Protein AF-A0AAP0D268-F1 (afdb_monomer_lite)

Radius of gyration: 62.93 Å; chains: 1; bounding box: 142×41×172 Å

Secondary structure (DSSP, 8-state):
-THHHHHHHHHHHHHHHHHHHHHHHHHHHHHHHHHHHHHHHHHHHHHHHHHHHHHHHHHHHHHHHHHHHHHHHHHHHHHHHHHHHHHHHHHHHHHHHHHHHHHHHHHHHHHHHHHHHHHHHHHHHHHHHHHHHHHHHHTT--------SHHHHHHHHHHHHHHHHHHHHHHHHHHHHHHHHHHHHHHHHHHHHHHHHHHHHHHHHHHHHHHHHHHHHHHHHHHHHHHHHHHHHHHHHHHHHHHHHHHHHHHHHHHHHHHHHHHHHHHHHHHHHHB-TTT--BTHHHHHHHHTT--

Sequence (295 aa):
MASSNSQKELLTLIRDVSTEKSQGERRVVNLKRQIEELQSELDSMNVELEDAKRLKECTEQDLKGFEVELAMNESSIQTLEGRISLLQGEVSTIGSELEALKNEEAALRDEFIGKMFDLNATIRKFQQSVASASYETCSSKAGSQNELSENTAILCIMPFISLICSIFILIKVHAENAKTREVEEQKKHLEDELAQIISDTKKMEHEFLLEQNFHNQEQKEVDDLKHRISLMEAVMEGSKELQELAIYPHSISTQTTRVEDTYTSLCDKLQKKCICPSCDCDNMEMLGGVLQKSS

pLDDT: mean 85.19, std 14.88, range [38.28, 98.75]

InterPro domains:
  IPR053327 Kinase-Interacting Protein [PTHR36001] (1-250)

Structure (mmCIF, N/CA/C/O backbone):
data_AF-A0AAP0D268-F1
#
_entry.id   AF-A0AAP0D268-F1
#
loop_
_atom_site.group_PDB
_atom_site.id
_atom_site.type_symbol
_atom_site.label_atom_id
_atom_site.label_alt_id
_atom_site.label_comp_id
_atom_site.label_asym_id
_atom_site.label_entity_id
_atom_site.label_seq_id
_atom_site.pdbx_PDB_ins_code
_atom_site.Cartn_x
_atom_site.Cartn_y
_atom_site.Cartn_z
_atom_site.occupancy
_atom_site.B_iso_or_equiv
_atom_site.auth_seq_id
_atom_site.auth_comp_id
_atom_site.auth_asym_id
_atom_site.auth_atom_id
_atom_site.pdbx_PDB_model_num
ATOM 1 N N . MET A 1 1 ? -58.455 -16.241 86.124 1.00 51.06 1 MET A N 1
ATOM 2 C CA . MET A 1 1 ? -58.114 -16.955 84.872 1.00 51.06 1 MET A CA 1
ATOM 3 C C . MET A 1 1 ? -57.936 -15.994 83.686 1.00 51.06 1 MET A C 1
ATOM 5 O O . MET A 1 1 ? -56.973 -16.175 82.968 1.00 51.06 1 MET A O 1
ATOM 9 N N . ALA A 1 2 ? -58.751 -14.940 83.509 1.00 55.22 2 ALA A N 1
ATOM 10 C CA . ALA A 1 2 ? -58.609 -13.979 82.392 1.00 55.22 2 ALA A CA 1
ATOM 11 C C . ALA A 1 2 ? -57.336 -13.092 82.428 1.00 55.22 2 ALA A C 1
ATOM 13 O O . ALA A 1 2 ? -56.717 -12.857 81.398 1.00 55.22 2 ALA A O 1
ATOM 14 N N . SER A 1 3 ? -56.882 -12.671 83.617 1.00 57.75 3 SER A N 1
ATOM 15 C CA . SER A 1 3 ? -55.686 -11.817 83.778 1.00 57.75 3 SER A CA 1
ATOM 16 C C . SER A 1 3 ? -54.363 -12.466 83.342 1.00 57.75 3 SER A C 1
ATOM 18 O O . SER A 1 3 ? -53.399 -11.747 83.107 1.00 57.75 3 SER A O 1
ATOM 20 N N . SER A 1 4 ? -54.281 -13.799 83.253 1.00 66.12 4 SER A N 1
ATOM 21 C CA . SER A 1 4 ? -53.059 -14.475 82.793 1.00 66.12 4 SER A CA 1
ATOM 22 C C . SER A 1 4 ? -52.985 -14.607 81.270 1.00 66.12 4 SER A C 1
ATOM 24 O O . SER A 1 4 ? -51.938 -15.003 80.760 1.00 66.12 4 SER A O 1
ATOM 26 N N . ASN A 1 5 ? -54.065 -14.292 80.543 1.00 75.38 5 ASN A N 1
ATOM 27 C CA . ASN A 1 5 ? -54.121 -14.407 79.086 1.00 75.38 5 ASN A CA 1
ATOM 28 C C . ASN A 1 5 ? -53.672 -13.108 78.395 1.00 75.38 5 ASN A C 1
ATOM 30 O O . ASN A 1 5 ? -52.792 -13.153 77.541 1.00 75.38 5 ASN A O 1
ATOM 34 N N . SER A 1 6 ? -54.147 -11.949 78.861 1.00 80.50 6 SER A N 1
ATOM 35 C CA . SER A 1 6 ? -53.721 -10.626 78.364 1.00 80.50 6 SER A CA 1
ATOM 36 C C . SER A 1 6 ? -52.228 -10.355 78.587 1.00 80.50 6 SER A C 1
ATOM 38 O O . SER A 1 6 ? -51.540 -9.775 77.749 1.00 80.50 6 SER A O 1
ATOM 40 N N . GLN A 1 7 ? -51.682 -10.844 79.702 1.00 85.75 7 GLN A N 1
ATOM 41 C CA . GLN A 1 7 ? -50.255 -10.738 80.003 1.00 85.75 7 GLN A CA 1
ATOM 42 C C . GLN A 1 7 ? -49.394 -11.589 79.051 1.00 85.75 7 GLN A C 1
ATOM 44 O O . GLN A 1 7 ? -48.273 -11.203 78.725 1.00 85.75 7 GLN A O 1
ATOM 49 N N . LYS A 1 8 ? -49.913 -12.728 78.568 1.00 88.00 8 LYS A N 1
ATOM 50 C CA . LYS A 1 8 ? -49.245 -13.552 77.549 1.00 88.00 8 LYS A CA 1
ATOM 51 C C . LYS A 1 8 ? -49.296 -12.896 76.171 1.00 88.00 8 LYS A C 1
ATOM 53 O O . LYS A 1 8 ? -48.284 -12.916 75.481 1.00 88.00 8 LYS A O 1
ATOM 58 N N . GLU A 1 9 ? -50.423 -12.294 75.795 1.00 88.94 9 GLU A N 1
ATOM 59 C CA . GLU A 1 9 ? -50.562 -11.563 74.527 1.00 88.94 9 GLU A CA 1
ATOM 60 C C . GLU A 1 9 ? -49.601 -10.377 74.436 1.00 88.94 9 GLU A C 1
ATOM 62 O O . GLU A 1 9 ? -48.890 -10.249 73.441 1.00 88.94 9 GLU A O 1
ATOM 67 N N . LEU A 1 10 ? -49.489 -9.569 75.496 1.00 90.75 10 LEU A N 1
ATOM 68 C CA . LEU A 1 10 ? -48.531 -8.461 75.534 1.00 90.75 10 LEU A CA 1
ATOM 69 C C . LEU A 1 10 ? -47.082 -8.952 75.363 1.00 90.75 10 LEU A C 1
ATOM 71 O O . LEU A 1 10 ? -46.307 -8.352 74.619 1.00 90.75 10 LEU A O 1
ATOM 75 N N . LEU A 1 11 ? -46.709 -10.054 76.022 1.00 92.94 11 LEU A N 1
ATOM 76 C CA . LEU A 1 11 ? -45.372 -10.643 75.884 1.00 92.94 11 LEU A CA 1
ATOM 77 C C . LEU A 1 11 ? -45.109 -11.184 74.472 1.00 92.94 11 LEU A C 1
ATOM 79 O O . LEU A 1 11 ? -43.975 -11.104 73.999 1.00 92.94 11 LEU A O 1
ATOM 83 N N . THR A 1 12 ? -46.130 -11.717 73.797 1.00 95.06 12 THR A N 1
ATOM 84 C CA . THR A 1 12 ? -46.034 -12.124 72.389 1.00 95.06 12 THR A CA 1
ATOM 85 C C . THR A 1 12 ? -45.826 -10.908 71.491 1.00 95.06 12 THR A C 1
ATOM 87 O O . THR A 1 12 ? -44.867 -10.896 70.730 1.00 95.06 12 THR A O 1
ATOM 90 N N . LEU A 1 13 ? -46.608 -9.837 71.659 1.00 95.38 13 LEU A N 1
ATOM 91 C CA . LEU A 1 13 ? -46.471 -8.622 70.848 1.00 95.38 13 LEU A CA 1
ATOM 92 C C . LEU A 1 13 ? -45.085 -7.972 70.998 1.00 95.38 13 LEU A C 1
ATOM 94 O O . LEU A 1 13 ? -44.471 -7.559 70.019 1.00 95.38 13 LEU A O 1
ATOM 98 N N . ILE A 1 14 ? -44.556 -7.917 72.227 1.00 95.00 14 ILE A N 1
ATOM 99 C CA . ILE A 1 14 ? -43.197 -7.420 72.498 1.00 95.00 14 ILE A CA 1
ATOM 100 C C . ILE A 1 14 ? -42.150 -8.278 71.779 1.00 95.00 14 ILE A C 1
ATOM 102 O O . ILE A 1 14 ? -41.173 -7.741 71.244 1.00 95.00 14 ILE A O 1
ATOM 106 N N . ARG A 1 15 ? -42.336 -9.605 71.768 1.00 95.94 15 ARG A N 1
ATOM 107 C CA . ARG A 1 15 ? -41.454 -10.528 71.047 1.00 95.94 15 ARG A CA 1
ATOM 108 C C . ARG A 1 15 ? -41.511 -10.257 69.549 1.00 95.94 15 ARG A C 1
ATOM 110 O O . ARG A 1 15 ? -40.450 -10.084 68.961 1.00 95.94 15 ARG A O 1
ATOM 117 N N . ASP A 1 16 ? -42.707 -10.152 68.982 1.00 95.88 16 ASP A N 1
ATOM 118 C CA . ASP A 1 16 ? -42.919 -9.955 67.548 1.00 95.88 16 ASP A CA 1
ATOM 119 C C . ASP A 1 16 ? -42.325 -8.618 67.077 1.00 95.88 16 ASP A C 1
ATOM 121 O O . ASP A 1 16 ? -41.567 -8.572 66.106 1.00 95.88 16 ASP A O 1
ATOM 125 N N . VAL A 1 17 ? -42.550 -7.536 67.833 1.00 96.19 17 VAL A N 1
ATOM 126 C CA . VAL A 1 17 ? -41.947 -6.218 67.566 1.00 96.19 17 VAL A CA 1
ATOM 127 C C . VAL A 1 17 ? -40.420 -6.277 67.648 1.00 96.19 17 VAL A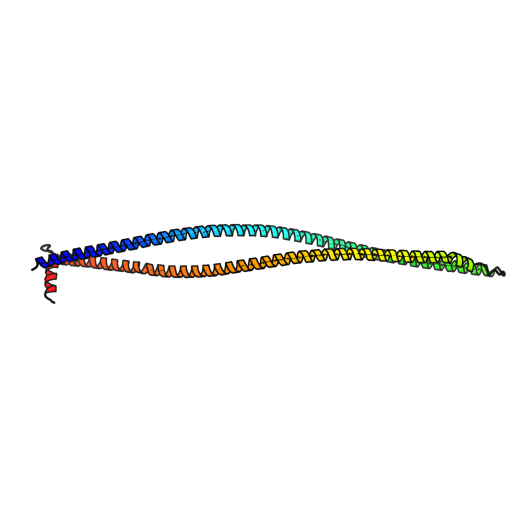 C 1
ATOM 129 O O . VAL A 1 17 ? -39.725 -5.696 66.813 1.00 96.19 17 VAL A O 1
ATOM 132 N N . SER A 1 18 ? -39.872 -6.998 68.629 1.00 95.06 18 SER A N 1
ATOM 133 C CA . SER A 1 18 ? -38.420 -7.173 68.757 1.00 95.06 18 SER A CA 1
ATOM 134 C C . SER A 1 18 ? -37.838 -7.992 67.600 1.00 95.06 18 SER A C 1
ATOM 136 O O . SER A 1 18 ? -36.765 -7.656 67.093 1.00 95.06 18 SER A O 1
ATOM 138 N N . THR A 1 19 ? -38.537 -9.040 67.149 1.00 95.69 19 THR A N 1
ATOM 139 C CA . THR A 1 19 ? -38.111 -9.844 65.997 1.00 95.69 19 THR A CA 1
ATOM 140 C C . THR A 1 19 ? -38.163 -9.044 64.703 1.00 95.69 19 THR A C 1
ATOM 142 O O . THR A 1 19 ? -37.167 -9.042 63.976 1.00 95.69 19 THR A O 1
ATOM 145 N N . GLU A 1 20 ? -39.243 -8.295 64.463 1.00 95.38 20 GLU A N 1
ATOM 146 C CA . GLU A 1 20 ? -39.402 -7.455 63.272 1.00 95.38 20 GLU A CA 1
ATOM 147 C C . GLU A 1 20 ? -38.352 -6.341 63.245 1.00 95.38 20 GLU A C 1
ATOM 149 O O . GLU A 1 20 ? -37.707 -6.121 62.221 1.00 95.38 20 GLU A O 1
ATOM 154 N N . LYS A 1 21 ? -38.069 -5.707 64.393 1.00 96.38 21 LYS A N 1
ATOM 155 C CA . LYS A 1 21 ? -36.970 -4.740 64.518 1.00 96.38 21 LYS A CA 1
ATOM 156 C C . LYS A 1 21 ? -35.629 -5.363 64.120 1.00 96.38 21 LYS A C 1
ATOM 158 O O . LYS A 1 21 ? -34.922 -4.795 63.290 1.00 96.38 21 LYS A O 1
ATOM 163 N N . SER A 1 22 ? -35.304 -6.551 64.641 1.00 95.69 22 SER A N 1
ATOM 164 C CA . SER A 1 22 ? -34.054 -7.250 64.296 1.00 95.69 22 SER A CA 1
ATOM 165 C C . SER A 1 22 ? -33.960 -7.604 62.804 1.00 95.69 22 SER A C 1
ATOM 167 O O . SER A 1 22 ? -32.873 -7.677 62.227 1.00 95.69 22 SER A O 1
ATOM 169 N N . GLN A 1 23 ? -35.102 -7.867 62.166 1.00 97.00 23 GLN A N 1
ATOM 170 C CA . GLN A 1 23 ? -35.186 -8.196 60.748 1.00 97.00 23 GLN A CA 1
ATOM 171 C C . GLN A 1 23 ? -35.069 -6.937 59.883 1.00 97.00 23 GLN A C 1
ATOM 173 O O . GLN A 1 23 ? -34.359 -6.948 58.878 1.00 97.00 23 GLN A O 1
ATOM 178 N N . GLY A 1 24 ? -35.705 -5.836 60.290 1.00 95.88 24 GLY A N 1
ATOM 179 C CA . GLY A 1 24 ? -35.524 -4.507 59.711 1.00 95.88 24 GLY A CA 1
ATOM 180 C C . GLY A 1 24 ? -34.064 -4.058 59.749 1.00 95.88 24 GLY A C 1
ATOM 181 O O . GLY A 1 24 ? -33.514 -3.697 58.713 1.00 95.88 24 GLY A O 1
ATOM 182 N N . GLU A 1 25 ? -33.404 -4.177 60.903 1.00 96.81 25 GLU A N 1
ATOM 183 C CA . GLU A 1 25 ? -31.980 -3.852 61.062 1.00 96.81 25 GLU A CA 1
ATOM 184 C C . GLU A 1 25 ? -31.101 -4.680 60.113 1.00 96.81 25 GLU A C 1
ATOM 186 O O . GLU A 1 25 ? -30.262 -4.121 59.405 1.00 96.81 25 GLU A O 1
ATOM 191 N N . ARG A 1 26 ? -31.346 -5.995 60.003 1.00 96.81 26 ARG A N 1
ATOM 192 C CA . ARG A 1 26 ? -30.634 -6.858 59.043 1.00 96.81 26 ARG A CA 1
ATOM 193 C C . ARG A 1 26 ? -30.869 -6.456 57.585 1.00 96.81 26 ARG A C 1
ATOM 195 O O . ARG A 1 26 ? -29.916 -6.450 56.807 1.00 96.81 26 ARG A O 1
ATOM 202 N N . ARG A 1 27 ? -32.101 -6.095 57.206 1.00 97.69 27 ARG A N 1
ATOM 203 C CA . ARG A 1 27 ? -32.409 -5.587 55.854 1.00 97.69 27 ARG A CA 1
ATOM 204 C C . ARG A 1 27 ? -31.634 -4.304 55.554 1.00 97.69 27 ARG A C 1
ATOM 206 O O . ARG A 1 27 ? -31.023 -4.212 54.496 1.00 97.69 27 ARG A O 1
ATOM 213 N N . VAL A 1 28 ? -31.600 -3.356 56.492 1.00 96.62 28 VAL A N 1
ATOM 214 C CA . VAL A 1 28 ? -30.856 -2.094 56.333 1.00 96.62 28 VAL A CA 1
ATOM 215 C C . VAL A 1 28 ? -29.356 -2.345 56.180 1.00 96.62 28 VAL A C 1
ATOM 217 O O . VAL A 1 28 ? -28.735 -1.746 55.307 1.00 96.62 28 VAL A O 1
ATOM 220 N N . VAL A 1 29 ? -28.769 -3.238 56.983 1.00 97.62 29 VAL A N 1
ATOM 221 C CA . VAL A 1 29 ? -27.342 -3.590 56.865 1.00 97.62 29 VAL A CA 1
ATOM 222 C C . VAL A 1 29 ? -27.034 -4.207 55.497 1.00 97.62 29 VAL A C 1
ATOM 224 O O . VAL A 1 29 ? -26.064 -3.808 54.859 1.00 97.62 29 VAL A O 1
ATOM 227 N N . ASN A 1 30 ? -27.878 -5.119 55.006 1.00 96.56 30 ASN A N 1
ATOM 228 C CA . ASN A 1 30 ? -27.694 -5.705 53.676 1.00 96.56 30 ASN A CA 1
ATOM 229 C C . ASN A 1 30 ? -27.817 -4.674 52.546 1.00 96.56 30 ASN A C 1
ATOM 231 O O . ASN A 1 30 ? -27.007 -4.705 51.626 1.00 96.56 30 ASN A O 1
ATOM 235 N N . LEU A 1 31 ? -28.785 -3.755 52.619 1.00 96.12 31 LEU A N 1
ATOM 236 C CA . LEU A 1 31 ? -28.937 -2.692 51.619 1.00 96.12 31 LEU A CA 1
ATOM 237 C C . LEU A 1 31 ? -27.742 -1.734 51.616 1.00 96.12 31 LEU A C 1
ATOM 239 O O . LEU A 1 31 ? -27.273 -1.357 50.551 1.00 96.12 31 LEU A O 1
ATOM 243 N N . LYS A 1 32 ? -27.212 -1.372 52.792 1.00 96.88 32 LYS A N 1
ATOM 244 C CA . LYS A 1 32 ? -25.997 -0.547 52.885 1.00 96.88 32 LYS A CA 1
ATOM 245 C C . LYS A 1 32 ? -24.802 -1.218 52.217 1.00 96.88 32 LYS A C 1
ATOM 247 O O . LYS A 1 32 ? -24.114 -0.567 51.444 1.00 96.88 32 LYS A O 1
ATOM 252 N N . ARG A 1 33 ? -24.614 -2.520 52.453 1.00 97.81 33 ARG A N 1
ATOM 253 C CA . ARG A 1 33 ? -23.561 -3.297 51.790 1.00 97.81 33 ARG A CA 1
ATOM 254 C C . ARG A 1 33 ? -23.720 -3.291 50.266 1.00 97.81 33 ARG A C 1
ATOM 256 O O . ARG A 1 33 ? -22.750 -3.037 49.571 1.00 97.81 33 ARG A O 1
ATOM 263 N N . GLN A 1 34 ? -24.934 -3.502 49.753 1.00 97.56 34 GLN A N 1
ATOM 264 C CA . GLN A 1 34 ? -25.192 -3.438 48.307 1.00 97.56 34 GLN A CA 1
ATOM 265 C C . GLN A 1 34 ? -24.911 -2.047 47.722 1.00 97.56 34 GLN A C 1
ATOM 267 O O . GLN A 1 34 ? -24.401 -1.944 46.614 1.00 97.56 34 GLN A O 1
ATOM 272 N N . ILE A 1 35 ? -25.225 -0.974 48.456 1.00 94.81 35 ILE A N 1
ATOM 273 C CA . ILE A 1 35 ? -24.906 0.395 48.028 1.00 94.81 35 ILE A CA 1
ATOM 274 C C . ILE A 1 35 ? -23.389 0.591 47.929 1.00 94.81 35 ILE A C 1
ATOM 276 O O . ILE A 1 35 ? -22.927 1.137 46.934 1.00 94.81 35 ILE A O 1
ATOM 280 N N . GLU A 1 36 ? -22.622 0.134 48.921 1.00 97.62 36 GLU A N 1
ATOM 281 C CA . GLU A 1 36 ? -21.153 0.225 48.911 1.00 97.62 36 GLU A CA 1
ATOM 282 C C . GLU A 1 36 ? -20.527 -0.608 47.775 1.00 97.62 36 GLU A C 1
ATOM 284 O O . GLU A 1 36 ? -19.594 -0.149 47.111 1.00 97.62 36 GLU A O 1
ATOM 289 N N . GLU A 1 37 ? -21.067 -1.803 47.507 1.00 96.19 37 GLU A N 1
ATOM 290 C CA . GLU A 1 37 ? -20.664 -2.662 46.382 1.00 96.19 37 GLU A CA 1
ATOM 291 C C . GLU A 1 37 ? -20.917 -1.955 45.035 1.00 96.19 37 GLU A C 1
ATOM 293 O O . GLU A 1 37 ? -19.985 -1.771 44.252 1.00 96.19 37 GLU A O 1
ATOM 298 N N . LEU A 1 38 ? -22.134 -1.444 44.807 1.00 94.94 38 LEU A N 1
ATOM 299 C CA . LEU A 1 38 ? -22.495 -0.722 43.579 1.00 94.94 38 LEU A CA 1
ATOM 300 C C . LEU A 1 38 ? -21.701 0.578 43.383 1.00 94.94 38 LEU A C 1
ATOM 302 O O . LEU A 1 38 ? -21.387 0.940 42.253 1.00 94.94 38 LEU A O 1
ATOM 306 N N . GLN A 1 39 ? -21.379 1.295 44.463 1.00 96.56 39 GLN A N 1
ATOM 307 C CA . GLN A 1 39 ? -20.519 2.482 44.395 1.00 96.56 39 GLN A CA 1
ATOM 308 C C . GLN A 1 39 ? -19.106 2.120 43.933 1.00 96.56 39 GLN A C 1
ATOM 310 O O . GLN A 1 39 ? -18.561 2.784 43.056 1.00 96.56 39 GLN A O 1
ATOM 315 N N . SER A 1 40 ? -18.547 1.035 44.473 1.00 96.00 40 SER A N 1
ATOM 316 C CA . SER A 1 40 ? -17.216 0.551 44.089 1.00 96.00 40 SER A CA 1
ATOM 317 C C . SER A 1 40 ? -17.180 0.088 42.627 1.00 96.00 40 SER A C 1
ATOM 319 O O . SER A 1 40 ? -16.227 0.384 41.906 1.00 96.00 40 SER A O 1
ATOM 321 N N . GLU A 1 41 ? -18.230 -0.599 42.166 1.00 95.50 41 GLU A N 1
ATOM 322 C CA . GLU A 1 41 ? -18.379 -0.993 40.760 1.00 95.50 41 GLU A CA 1
ATOM 323 C C . GLU A 1 41 ? -18.503 0.224 39.833 1.00 95.50 41 GLU A C 1
ATOM 325 O O . GLU A 1 41 ? -17.843 0.273 38.796 1.00 95.50 41 GLU A O 1
ATOM 330 N N . LEU A 1 42 ? -19.293 1.235 40.216 1.00 91.06 42 LEU A N 1
ATOM 331 C CA . LEU A 1 42 ? -19.444 2.471 39.446 1.00 91.06 42 LEU A CA 1
ATOM 332 C C . LEU A 1 42 ? -18.112 3.215 39.294 1.00 91.06 42 LEU A C 1
ATOM 334 O O . LEU A 1 42 ? -17.783 3.653 38.191 1.00 91.06 42 LEU A O 1
ATOM 338 N N . ASP A 1 43 ? -17.343 3.336 40.377 1.00 95.69 43 ASP A N 1
ATOM 339 C CA . ASP A 1 43 ? -16.034 3.989 40.356 1.00 95.69 43 ASP A CA 1
ATOM 340 C C . ASP A 1 43 ? -15.052 3.234 39.446 1.00 95.69 43 ASP A C 1
ATOM 342 O O . ASP A 1 43 ? -14.354 3.856 38.642 1.00 95.69 43 ASP A O 1
ATOM 346 N N . SER A 1 44 ? -15.045 1.896 39.505 1.00 94.88 44 SER A N 1
ATOM 347 C CA . SER A 1 44 ? -14.230 1.053 38.619 1.00 94.88 44 SER A CA 1
ATOM 348 C C . SER A 1 44 ? -14.610 1.238 37.148 1.00 94.88 44 SER A C 1
ATOM 350 O O . SER A 1 44 ? -13.749 1.512 36.312 1.00 94.88 44 SER A O 1
ATOM 352 N N . MET A 1 45 ? -15.906 1.163 36.830 1.00 90.88 45 MET A N 1
ATOM 353 C CA . MET A 1 45 ? -16.408 1.358 35.466 1.00 90.88 45 MET A CA 1
ATOM 354 C C . MET A 1 45 ? -16.104 2.762 34.933 1.00 90.88 45 MET A C 1
ATOM 356 O O . MET A 1 45 ? -15.852 2.936 33.741 1.00 90.88 45 MET A O 1
ATOM 360 N N . ASN A 1 46 ? -16.106 3.777 35.799 1.00 88.88 46 ASN A N 1
ATOM 361 C CA . ASN A 1 46 ? -15.761 5.136 35.404 1.00 88.88 46 ASN A CA 1
ATOM 362 C C . ASN A 1 46 ? -14.272 5.268 35.040 1.00 88.88 46 ASN A C 1
ATOM 364 O O . ASN A 1 46 ? -13.943 5.973 34.088 1.00 88.88 46 ASN A O 1
ATOM 368 N N . VAL A 1 47 ? -13.376 4.569 35.746 1.00 95.50 47 VAL A N 1
ATOM 369 C CA . VAL A 1 47 ? -11.950 4.507 35.378 1.00 95.50 47 VAL A CA 1
ATOM 370 C C . VAL A 1 47 ? -11.770 3.838 34.014 1.00 95.50 47 VAL A C 1
ATOM 372 O O . VAL A 1 47 ? -11.115 4.412 33.144 1.00 95.50 47 VAL A O 1
ATOM 375 N N . GLU A 1 48 ? -12.405 2.685 33.791 1.00 92.56 48 GLU A N 1
ATOM 376 C CA . GLU A 1 48 ? -12.335 1.973 32.506 1.00 92.56 48 GLU A CA 1
ATOM 377 C C . GLU A 1 48 ? -12.882 2.814 31.341 1.00 92.56 48 GLU A C 1
ATOM 379 O O . GLU A 1 48 ? -12.321 2.809 30.243 1.00 92.56 48 GLU A O 1
ATOM 384 N N . LEU A 1 49 ? -13.946 3.589 31.576 1.00 88.62 49 LEU A N 1
ATOM 385 C CA . LEU A 1 49 ? -14.502 4.504 30.581 1.00 88.62 49 LEU A CA 1
ATOM 386 C C . LEU A 1 49 ? -13.515 5.617 30.200 1.00 88.62 49 LEU A C 1
ATOM 388 O O . LEU A 1 49 ? -13.388 5.945 29.019 1.00 88.62 49 LEU A O 1
ATOM 392 N N . GLU A 1 50 ? -12.829 6.215 31.174 1.00 93.62 50 GLU A N 1
ATOM 393 C CA . GLU A 1 50 ? -11.816 7.242 30.904 1.00 93.62 50 GLU A CA 1
ATOM 394 C C . GLU A 1 50 ? -10.586 6.659 30.189 1.00 93.62 50 GLU A C 1
ATOM 396 O O . GLU A 1 50 ? -10.036 7.296 29.289 1.00 93.62 50 GLU A O 1
ATOM 401 N N . ASP A 1 51 ? -10.192 5.422 30.502 1.00 89.62 51 ASP A N 1
ATOM 402 C CA . ASP A 1 51 ? -9.157 4.700 29.753 1.00 89.62 51 ASP A CA 1
ATOM 403 C C . ASP A 1 51 ? -9.566 4.458 28.296 1.00 89.62 51 ASP A C 1
ATOM 405 O O . ASP A 1 51 ? -8.793 4.746 27.377 1.00 89.62 51 ASP A O 1
ATOM 409 N N . ALA A 1 52 ? -10.804 4.015 28.063 1.00 86.19 52 ALA A N 1
ATOM 410 C CA . ALA A 1 52 ? -11.334 3.803 26.720 1.00 86.19 52 ALA A CA 1
ATOM 411 C C . ALA A 1 52 ? -11.405 5.106 25.904 1.00 86.19 52 ALA A C 1
ATOM 413 O O . ALA A 1 52 ? -11.081 5.105 24.714 1.00 86.19 52 ALA A O 1
ATOM 414 N N . LYS A 1 53 ? -11.779 6.234 26.527 1.00 91.06 53 LYS A N 1
ATOM 415 C CA . LYS A 1 53 ? -11.762 7.556 25.874 1.00 91.06 53 LYS A CA 1
ATOM 416 C C . LYS A 1 53 ? -10.353 7.957 25.448 1.00 91.06 53 LYS A C 1
ATOM 418 O O . LYS A 1 53 ? -10.169 8.374 24.308 1.00 91.06 53 LYS A O 1
ATOM 423 N N . ARG A 1 54 ? -9.364 7.786 26.330 1.00 94.94 54 ARG A N 1
ATOM 424 C CA . ARG A 1 54 ? -7.958 8.089 26.018 1.00 94.94 54 ARG A CA 1
ATOM 425 C C . ARG A 1 54 ? -7.422 7.221 24.887 1.00 94.94 54 ARG A C 1
ATOM 427 O O . ARG A 1 54 ? -6.757 7.733 23.991 1.00 94.94 54 ARG A O 1
ATOM 434 N N . LEU A 1 55 ? -7.738 5.926 24.897 1.00 85.62 55 LEU A N 1
ATOM 435 C CA . LEU A 1 55 ? -7.345 5.021 23.819 1.00 85.62 55 LEU A CA 1
ATOM 436 C C . LEU A 1 55 ? -7.981 5.435 22.488 1.00 85.62 55 LEU A C 1
ATOM 438 O O . LEU A 1 55 ? -7.287 5.513 21.478 1.00 85.62 55 LEU A O 1
ATOM 442 N N . LYS A 1 56 ? -9.277 5.769 22.496 1.00 91.81 56 LYS A N 1
ATOM 443 C CA . LYS A 1 56 ? -9.975 6.288 21.317 1.00 91.81 56 LYS A CA 1
ATOM 444 C C . LYS A 1 56 ? -9.280 7.539 20.764 1.00 91.81 56 LYS A C 1
ATOM 446 O O . LYS A 1 56 ? -8.986 7.582 19.574 1.00 91.81 56 LYS A O 1
ATOM 451 N N . GLU A 1 57 ? -8.986 8.528 21.608 1.00 92.06 57 GLU A N 1
ATOM 452 C CA . GLU A 1 57 ? -8.291 9.756 21.193 1.00 92.06 57 GLU A CA 1
ATOM 453 C C . GLU A 1 57 ? -6.908 9.472 20.590 1.00 92.06 57 GLU A C 1
ATOM 455 O O . GLU A 1 57 ? -6.555 10.078 19.580 1.00 92.06 57 GLU A O 1
ATOM 460 N N . CYS A 1 58 ? -6.157 8.526 21.162 1.00 90.44 58 CYS A N 1
ATOM 461 C CA . CYS A 1 58 ? -4.876 8.065 20.622 1.00 90.44 58 CYS A CA 1
ATOM 462 C C . CYS A 1 58 ? -5.043 7.504 19.198 1.00 90.44 58 CYS A C 1
ATOM 464 O O . CYS A 1 58 ? -4.430 7.998 18.256 1.00 90.44 58 CYS A O 1
ATOM 466 N N . THR A 1 59 ? -5.977 6.565 19.008 1.00 80.69 59 THR A N 1
ATOM 467 C CA . THR A 1 59 ? -6.227 5.956 17.688 1.00 80.69 59 THR A CA 1
ATOM 468 C C . THR A 1 59 ? -6.738 6.955 16.643 1.00 80.69 59 THR A C 1
ATOM 470 O O . THR A 1 59 ? -6.406 6.847 15.465 1.00 80.69 59 THR A O 1
ATOM 473 N N . GLU A 1 60 ? -7.518 7.963 17.051 1.00 84.38 60 GLU A N 1
ATOM 474 C CA . GLU A 1 60 ? -7.963 9.038 16.156 1.00 84.38 60 GLU A CA 1
ATOM 475 C C . GLU A 1 60 ? -6.808 9.955 15.726 1.00 84.38 60 GLU A C 1
ATOM 477 O O . GLU A 1 60 ? -6.851 10.524 14.633 1.00 84.38 60 GLU A O 1
ATOM 482 N N . GLN A 1 61 ? -5.785 10.131 16.568 1.00 91.06 61 GLN A N 1
ATOM 483 C CA . GLN A 1 61 ? -4.576 10.872 16.203 1.00 91.06 61 GLN A CA 1
ATOM 484 C C . GLN A 1 61 ? -3.712 10.078 15.222 1.00 91.06 61 GLN A C 1
ATOM 486 O O . GLN A 1 61 ? -3.280 10.652 14.221 1.00 91.06 61 GLN A O 1
ATOM 491 N N . ASP A 1 62 ? -3.534 8.776 15.451 1.00 84.06 62 ASP A N 1
ATOM 492 C CA . ASP A 1 62 ? -2.795 7.896 14.538 1.00 84.06 62 ASP A CA 1
ATOM 493 C C . ASP A 1 62 ? -3.448 7.860 13.148 1.00 84.06 62 ASP A C 1
ATOM 495 O O . ASP A 1 62 ? -2.773 8.044 12.135 1.00 84.06 62 ASP A O 1
ATOM 499 N N . LEU A 1 63 ? -4.782 7.739 13.089 1.00 89.31 63 LEU A N 1
ATOM 500 C CA . LEU A 1 63 ? -5.533 7.753 11.829 1.00 89.31 63 LEU A CA 1
ATOM 501 C C . LEU A 1 63 ? -5.324 9.054 11.043 1.00 89.31 63 LEU A C 1
ATOM 503 O O . LEU A 1 63 ? -5.097 9.012 9.835 1.00 89.31 63 LEU A O 1
ATOM 507 N N . LYS A 1 64 ? -5.323 10.208 11.720 1.00 93.62 64 LYS A N 1
ATOM 508 C CA . LYS A 1 64 ? -5.001 11.498 11.083 1.00 93.62 64 LYS A CA 1
ATOM 509 C C . LYS A 1 64 ? -3.557 11.551 10.583 1.00 93.62 64 LYS A C 1
ATOM 511 O O . LYS A 1 64 ? -3.297 12.175 9.558 1.00 93.62 64 LYS A O 1
ATOM 516 N N . GLY A 1 65 ? -2.622 10.918 11.294 1.00 89.56 65 GLY A N 1
ATOM 517 C CA . GLY A 1 65 ? -1.239 10.760 10.844 1.00 89.56 65 GLY A CA 1
ATOM 518 C C . GLY A 1 65 ? -1.164 10.007 9.515 1.00 89.56 65 GLY A C 1
ATOM 519 O O . GLY A 1 65 ? -0.578 10.513 8.556 1.00 89.56 65 GLY A O 1
ATOM 520 N N . PHE A 1 66 ? -1.844 8.862 9.427 1.00 87.06 66 PHE A N 1
ATOM 521 C CA . PHE A 1 66 ? -1.911 8.068 8.198 1.00 87.06 66 PHE A CA 1
ATOM 522 C C . PHE A 1 66 ? -2.607 8.801 7.043 1.00 87.06 66 PHE A C 1
ATOM 524 O O . PHE A 1 66 ? -2.158 8.698 5.904 1.00 87.06 66 PHE A O 1
ATOM 531 N N . GLU A 1 67 ? -3.658 9.584 7.304 1.00 90.06 67 GLU A N 1
ATOM 532 C CA . GLU A 1 67 ? -4.313 10.410 6.274 1.00 90.06 67 GLU A CA 1
ATOM 533 C C . GLU A 1 67 ? -3.350 11.432 5.647 1.00 90.06 67 GLU A C 1
ATOM 535 O O . GLU A 1 67 ? -3.347 11.626 4.428 1.00 90.06 67 GLU A O 1
ATOM 540 N N . VAL A 1 68 ? -2.504 12.073 6.461 1.00 95.12 68 VAL A N 1
ATOM 541 C CA . VAL A 1 68 ? -1.497 13.029 5.974 1.00 95.12 68 VAL A CA 1
ATOM 542 C C . VAL A 1 68 ? -0.419 12.322 5.155 1.00 95.12 68 VAL A C 1
ATOM 544 O O . VAL A 1 68 ? -0.062 12.802 4.077 1.00 95.12 68 VAL A O 1
ATOM 547 N N . GLU A 1 69 ? 0.084 11.182 5.631 1.00 94.06 69 GLU A N 1
ATOM 548 C CA . GLU A 1 69 ? 1.080 10.390 4.904 1.00 94.06 69 GLU A CA 1
ATOM 549 C C . GLU A 1 69 ? 0.540 9.916 3.547 1.00 94.06 69 GLU A C 1
ATOM 551 O O . GLU A 1 69 ? 1.218 10.038 2.524 1.00 94.06 69 GLU A O 1
ATOM 556 N N . LEU A 1 70 ? -0.719 9.467 3.508 1.00 93.25 70 LEU A N 1
ATOM 557 C CA . LEU A 1 70 ? -1.389 9.070 2.275 1.00 93.25 70 LEU A CA 1
ATOM 558 C C . LEU A 1 70 ? -1.469 10.232 1.272 1.00 93.25 70 LEU A C 1
ATOM 560 O O . LEU A 1 70 ? -1.129 10.050 0.103 1.00 93.25 70 LEU A O 1
ATOM 564 N N . ALA A 1 71 ? -1.837 11.434 1.726 1.00 94.50 71 ALA A N 1
ATOM 565 C CA . ALA A 1 71 ? -1.887 12.625 0.874 1.00 94.50 71 ALA A CA 1
ATOM 566 C C . ALA A 1 71 ? -0.499 13.025 0.333 1.00 94.50 71 ALA A C 1
ATOM 568 O O . ALA A 1 71 ? -0.359 13.419 -0.830 1.00 94.50 71 ALA A O 1
ATOM 569 N N . MET A 1 72 ? 0.553 12.896 1.150 1.00 94.00 72 MET A N 1
ATOM 570 C CA . MET A 1 72 ? 1.932 13.130 0.710 1.00 94.00 72 MET A CA 1
ATOM 571 C C . MET A 1 72 ? 2.363 12.122 -0.361 1.00 94.00 72 MET A C 1
ATOM 573 O O . MET A 1 72 ? 2.947 12.511 -1.380 1.00 94.00 72 MET A O 1
ATOM 577 N N . ASN A 1 73 ? 2.040 10.845 -0.167 1.00 94.00 73 ASN A N 1
ATOM 578 C CA . ASN A 1 73 ? 2.341 9.787 -1.126 1.00 94.00 73 ASN A CA 1
ATOM 579 C C . ASN A 1 73 ? 1.586 9.988 -2.445 1.00 94.00 73 ASN A C 1
ATOM 581 O O . ASN A 1 73 ? 2.193 9.884 -3.511 1.00 94.00 73 ASN A O 1
ATOM 585 N N . GLU A 1 74 ? 0.311 10.375 -2.397 1.00 97.00 74 GLU A N 1
ATOM 586 C CA . GLU A 1 74 ? -0.476 10.694 -3.593 1.00 97.00 74 GLU A CA 1
ATOM 587 C C . GLU A 1 74 ? 0.153 11.843 -4.399 1.00 97.00 74 GLU A C 1
ATOM 589 O O . GLU A 1 74 ? 0.341 11.724 -5.612 1.00 97.00 74 GLU A O 1
ATOM 594 N N . SER A 1 75 ? 0.591 12.917 -3.731 1.00 95.25 75 SER A N 1
ATOM 595 C CA . SER A 1 75 ? 1.291 14.025 -4.402 1.00 95.25 75 SER A CA 1
ATOM 596 C C . SER A 1 75 ? 2.628 13.606 -5.038 1.00 95.25 75 SER A C 1
ATOM 598 O O . SER A 1 75 ? 3.002 14.080 -6.118 1.00 95.25 75 SER A O 1
ATOM 600 N N . SER A 1 76 ? 3.341 12.674 -4.397 1.00 97.50 76 SER A N 1
ATOM 601 C CA . SER A 1 76 ? 4.602 12.125 -4.903 1.00 97.50 76 SER A CA 1
ATOM 602 C C . SER A 1 76 ? 4.372 11.256 -6.139 1.00 97.50 76 SER A C 1
ATOM 604 O O . SER A 1 76 ? 5.106 11.390 -7.120 1.00 97.50 76 SER A O 1
ATOM 606 N N . ILE A 1 77 ? 3.322 10.428 -6.133 1.00 95.75 77 ILE A N 1
ATOM 607 C CA . ILE A 1 77 ? 2.903 9.620 -7.285 1.00 95.75 77 ILE A CA 1
ATOM 608 C C . ILE A 1 77 ? 2.553 10.530 -8.465 1.00 95.75 77 ILE A C 1
ATOM 610 O O . ILE A 1 77 ? 3.142 10.371 -9.532 1.00 95.75 77 ILE A O 1
ATOM 614 N N . GLN A 1 78 ? 1.709 11.547 -8.262 1.00 98.00 78 GLN A N 1
ATOM 615 C CA . GLN A 1 78 ? 1.341 12.500 -9.321 1.00 98.00 78 GLN A CA 1
ATOM 616 C C . GLN A 1 78 ? 2.570 13.195 -9.930 1.00 98.00 78 GLN A C 1
ATOM 618 O O . GLN A 1 78 ? 2.669 13.381 -11.145 1.00 98.00 78 GLN A O 1
ATOM 623 N N . THR A 1 79 ? 3.553 13.548 -9.094 1.00 97.19 79 THR A N 1
ATOM 624 C CA . THR A 1 79 ? 4.817 14.140 -9.555 1.00 97.19 79 THR A CA 1
ATOM 625 C C . THR A 1 79 ? 5.626 13.157 -10.407 1.00 97.19 79 THR A C 1
ATOM 627 O O . THR A 1 79 ? 6.174 13.536 -11.448 1.00 97.19 79 THR A O 1
ATOM 630 N N . LEU A 1 80 ? 5.716 11.892 -9.988 1.00 96.38 80 LEU A N 1
ATOM 631 C CA . LEU A 1 80 ? 6.418 10.849 -10.736 1.00 96.38 80 LEU A CA 1
ATOM 632 C C . LEU A 1 80 ? 5.730 10.543 -12.070 1.00 96.38 80 LEU A C 1
ATOM 634 O O . LEU A 1 80 ? 6.413 10.458 -13.089 1.00 96.38 80 LEU A O 1
ATOM 638 N N . GLU A 1 81 ? 4.403 10.460 -12.099 1.00 97.94 81 GLU A N 1
ATOM 639 C CA . GLU A 1 81 ? 3.620 10.268 -13.326 1.00 97.94 81 GLU A CA 1
ATOM 640 C C . GLU A 1 81 ? 3.837 11.410 -14.331 1.00 97.94 81 GLU A C 1
ATOM 642 O O . GLU A 1 81 ? 4.030 11.171 -15.530 1.00 97.94 81 GLU A O 1
ATOM 647 N N . GLY A 1 82 ? 3.899 12.656 -13.846 1.00 97.69 82 GLY A N 1
ATOM 648 C CA . GLY A 1 82 ? 4.243 13.815 -14.669 1.00 97.69 82 GLY A CA 1
ATOM 649 C C . GLY A 1 82 ? 5.644 13.710 -15.281 1.00 97.69 82 GLY A C 1
ATOM 650 O O . GLY A 1 82 ? 5.824 13.945 -16.477 1.00 97.69 82 GLY A O 1
ATOM 651 N N . ARG A 1 83 ? 6.641 13.291 -14.490 1.00 98.44 83 ARG A N 1
ATOM 652 C CA . ARG A 1 83 ? 8.017 13.068 -14.976 1.00 98.44 83 ARG A CA 1
ATOM 653 C C . ARG A 1 83 ? 8.094 11.944 -16.005 1.00 98.44 83 ARG A C 1
ATOM 655 O O . ARG A 1 83 ? 8.787 12.102 -17.006 1.00 98.44 83 ARG A O 1
ATOM 662 N N . ILE A 1 84 ? 7.383 10.838 -15.787 1.00 96.94 84 ILE A N 1
ATOM 663 C CA . ILE A 1 84 ? 7.311 9.723 -16.743 1.00 96.94 84 ILE A CA 1
ATOM 664 C C . ILE A 1 84 ? 6.734 10.209 -18.074 1.00 96.94 84 ILE A C 1
ATOM 666 O O . ILE A 1 84 ? 7.306 9.923 -19.123 1.00 96.94 84 ILE A O 1
ATOM 670 N N . SER A 1 85 ? 5.658 10.997 -18.034 1.00 98.50 85 SER A N 1
ATOM 671 C CA . SER A 1 85 ? 5.021 11.544 -19.238 1.00 98.50 85 SER A CA 1
ATOM 672 C C . SER A 1 85 ? 5.967 12.455 -20.032 1.00 98.50 85 SER A C 1
ATOM 674 O O . SER A 1 85 ? 6.032 12.367 -21.258 1.00 98.50 85 SER A O 1
ATOM 676 N N . LEU A 1 86 ? 6.743 13.300 -19.341 1.00 98.25 86 LEU A N 1
ATOM 677 C CA . LEU A 1 86 ? 7.760 14.151 -19.971 1.00 98.25 86 LEU A CA 1
ATOM 678 C C . LEU A 1 86 ? 8.866 13.322 -20.632 1.00 98.25 86 LEU A C 1
ATOM 680 O O . LEU A 1 86 ? 9.147 13.512 -21.814 1.00 98.25 86 LEU A O 1
ATOM 684 N N . LEU A 1 87 ? 9.437 12.361 -19.900 1.00 98.12 87 LEU A N 1
ATOM 685 C CA . LEU A 1 87 ? 10.491 11.484 -20.416 1.00 98.12 87 LEU A CA 1
ATOM 686 C C . LEU A 1 87 ? 10.015 10.665 -21.621 1.00 98.12 87 LEU A C 1
ATOM 688 O O . LEU A 1 87 ? 10.755 10.495 -22.585 1.00 98.12 87 LEU A O 1
ATOM 692 N N . GLN A 1 88 ? 8.768 10.189 -21.611 1.00 97.69 88 GLN A N 1
ATOM 693 C CA . GLN A 1 88 ? 8.177 9.504 -22.762 1.00 97.69 88 GLN A CA 1
ATOM 694 C C . GLN A 1 88 ? 8.111 10.412 -24.000 1.00 97.69 88 GLN A C 1
ATOM 696 O O . GLN A 1 88 ? 8.405 9.958 -25.108 1.00 97.69 88 GLN A O 1
ATOM 701 N N . GLY A 1 89 ? 7.778 11.694 -23.823 1.00 97.56 89 GLY A N 1
ATOM 702 C CA . GLY A 1 89 ? 7.805 12.687 -24.900 1.00 97.56 89 GLY A CA 1
ATOM 703 C C . GLY A 1 89 ? 9.214 12.946 -25.444 1.00 97.56 89 GLY A C 1
ATOM 704 O O . GLY A 1 89 ? 9.411 12.980 -26.662 1.00 97.56 89 GLY A O 1
ATOM 705 N N . GLU A 1 90 ? 10.206 13.069 -24.561 1.00 98.50 90 GLU A N 1
ATOM 706 C CA . GLU A 1 90 ? 11.615 13.235 -24.942 1.00 98.50 90 GLU A CA 1
ATOM 707 C C . GLU A 1 90 ? 12.137 12.020 -25.717 1.00 98.50 90 GLU A C 1
ATOM 709 O O . GLU A 1 90 ? 12.700 12.178 -26.798 1.00 98.50 90 GLU A O 1
ATOM 714 N N . VAL A 1 91 ? 11.873 10.801 -25.234 1.00 98.06 91 VAL A N 1
ATOM 715 C CA . VAL A 1 91 ? 12.246 9.553 -25.923 1.00 98.06 91 VAL A CA 1
ATOM 716 C C . VAL A 1 91 ? 11.601 9.469 -27.306 1.00 98.06 91 VAL A C 1
ATOM 718 O O . VAL A 1 91 ? 12.272 9.102 -28.271 1.00 98.06 91 VAL A O 1
ATOM 721 N N . SER A 1 92 ? 10.324 9.844 -27.437 1.00 98.56 92 SER A N 1
ATOM 722 C CA . SER A 1 92 ? 9.652 9.887 -28.741 1.00 98.56 92 SER A CA 1
ATOM 723 C C . SER A 1 92 ? 10.300 10.900 -29.688 1.00 98.56 92 SER A C 1
ATOM 725 O O . SER A 1 92 ? 10.427 10.627 -30.883 1.00 98.56 92 SER A O 1
ATOM 727 N N . THR A 1 93 ? 10.709 12.059 -29.168 1.00 98.62 93 THR A N 1
ATOM 728 C CA . THR A 1 93 ? 11.363 13.114 -29.954 1.00 98.62 93 THR A CA 1
ATOM 729 C C . THR A 1 93 ? 12.726 12.640 -30.447 1.00 98.62 93 THR A C 1
ATOM 731 O O . THR A 1 93 ? 12.952 12.596 -31.656 1.00 98.62 93 THR A O 1
ATOM 734 N N . ILE A 1 94 ? 13.580 12.162 -29.537 1.00 98.69 94 ILE A N 1
ATOM 735 C CA . ILE A 1 94 ? 14.902 11.604 -29.854 1.00 98.69 94 ILE A CA 1
ATOM 736 C C . ILE A 1 94 ? 14.778 10.448 -30.855 1.00 98.69 94 ILE A C 1
ATOM 738 O O . ILE A 1 94 ? 15.552 10.361 -31.806 1.00 98.69 94 ILE A O 1
ATOM 742 N N . GLY A 1 95 ? 13.780 9.575 -30.687 1.00 97.94 95 GLY A N 1
ATOM 743 C CA . GLY A 1 95 ? 13.522 8.480 -31.623 1.00 97.94 95 GLY A CA 1
ATOM 744 C C . GLY A 1 95 ? 13.231 8.966 -33.047 1.00 97.94 95 GLY A C 1
ATOM 745 O O . GLY A 1 95 ? 13.744 8.397 -34.010 1.00 97.94 95 GLY A O 1
ATOM 746 N N . SER A 1 96 ? 12.453 10.043 -33.195 1.00 98.62 96 SER A N 1
ATOM 747 C CA . SER A 1 96 ? 12.165 10.632 -34.509 1.00 98.62 96 SER A CA 1
ATOM 748 C C . SER A 1 96 ? 13.386 11.302 -35.149 1.00 98.62 96 SER A C 1
ATOM 750 O O . SER A 1 96 ? 13.614 11.141 -36.349 1.00 98.62 96 SER A O 1
ATOM 752 N N . GLU A 1 97 ? 14.206 11.990 -34.351 1.00 98.75 97 GLU A N 1
ATOM 753 C CA . GLU A 1 97 ? 15.456 12.611 -34.804 1.00 98.75 97 GLU A CA 1
ATOM 754 C C . GLU A 1 97 ? 16.466 11.556 -35.269 1.00 98.75 97 GLU A C 1
ATOM 756 O O . GLU A 1 97 ? 17.095 11.711 -36.317 1.00 98.75 97 GLU A O 1
ATOM 761 N N . LEU A 1 98 ? 16.575 10.443 -34.539 1.00 98.62 98 LEU A N 1
ATOM 762 C CA . LEU A 1 98 ? 17.457 9.334 -34.891 1.00 98.62 98 LEU A CA 1
ATOM 763 C C . LEU A 1 98 ? 17.081 8.704 -36.238 1.00 98.62 98 LEU A C 1
ATOM 765 O O . LEU A 1 98 ? 17.954 8.463 -37.073 1.00 98.62 98 LEU A O 1
ATOM 769 N N . GLU A 1 99 ? 15.792 8.451 -36.479 1.00 98.69 99 GLU A N 1
ATOM 770 C CA . GLU A 1 99 ? 15.347 7.916 -37.771 1.00 98.69 99 GLU A CA 1
ATOM 771 C C . GLU A 1 99 ? 15.554 8.928 -38.910 1.00 98.69 99 GLU A C 1
ATOM 773 O O . GLU A 1 99 ? 15.908 8.528 -40.021 1.00 98.69 99 GLU A O 1
ATOM 778 N N . ALA A 1 100 ? 15.413 10.234 -38.659 1.00 98.56 100 ALA A N 1
ATOM 779 C CA . ALA A 1 100 ? 15.739 11.260 -39.650 1.00 98.56 100 ALA A CA 1
ATOM 780 C C . ALA A 1 100 ? 17.231 11.228 -40.035 1.00 98.56 100 ALA A C 1
ATOM 782 O O . ALA A 1 100 ? 17.552 11.152 -41.223 1.00 98.56 100 ALA A O 1
ATOM 783 N N . LEU A 1 101 ? 18.130 11.193 -39.045 1.00 98.69 101 LEU A N 1
ATOM 784 C CA . LEU A 1 101 ? 19.579 11.109 -39.267 1.00 98.69 101 LEU A CA 1
ATOM 785 C C . LEU A 1 101 ? 19.985 9.837 -40.014 1.00 98.69 101 LEU A C 1
ATOM 787 O O . LEU A 1 101 ? 20.799 9.883 -40.931 1.00 98.69 101 LEU A O 1
ATOM 791 N N . LYS A 1 102 ? 19.391 8.697 -39.666 1.00 98.62 102 LYS A N 1
ATOM 792 C CA . LYS A 1 102 ? 19.636 7.414 -40.339 1.00 98.62 102 LYS A CA 1
ATOM 793 C C . LYS A 1 102 ? 19.229 7.438 -41.815 1.00 98.62 102 LYS A C 1
ATOM 795 O O . LYS A 1 102 ? 19.914 6.855 -42.657 1.00 98.62 102 LYS A O 1
ATOM 800 N N . ASN A 1 103 ? 18.130 8.117 -42.145 1.00 98.44 103 ASN A N 1
ATOM 801 C CA . ASN A 1 103 ? 17.709 8.306 -43.534 1.00 98.44 103 ASN A CA 1
ATOM 802 C C . ASN A 1 103 ? 18.669 9.232 -44.299 1.00 98.44 103 ASN A C 1
ATOM 804 O O . ASN A 1 103 ? 18.990 8.957 -45.456 1.00 98.44 103 ASN A O 1
ATOM 808 N N . GLU A 1 104 ? 19.161 10.294 -43.657 1.00 98.62 104 GLU A N 1
ATOM 809 C CA . GLU A 1 104 ? 20.175 11.186 -44.231 1.00 98.62 104 GLU A CA 1
ATOM 810 C C . GLU A 1 104 ? 21.509 10.459 -44.467 1.00 98.62 104 GLU A C 1
ATOM 812 O O . GLU A 1 104 ? 22.081 10.552 -45.553 1.00 98.62 104 GLU A O 1
ATOM 817 N N . GLU A 1 105 ? 21.968 9.659 -43.500 1.00 98.31 105 GLU A N 1
ATOM 818 C CA . GLU A 1 105 ? 23.162 8.817 -43.634 1.00 98.31 105 GLU A CA 1
ATOM 819 C C . GLU A 1 105 ? 23.037 7.864 -44.831 1.00 98.31 105 GLU A C 1
ATOM 821 O O . GLU A 1 105 ? 23.963 7.742 -45.638 1.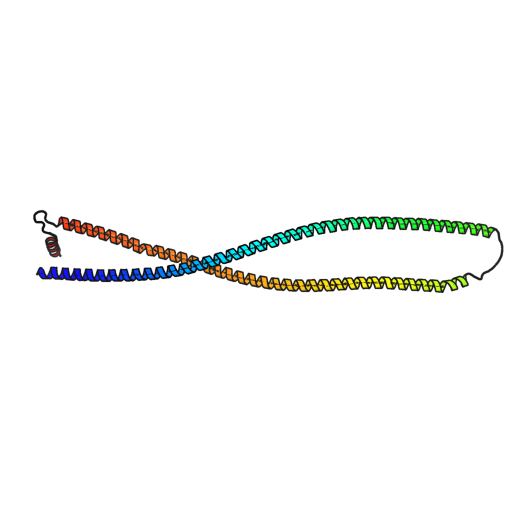00 98.31 105 GLU A O 1
ATOM 826 N N . ALA A 1 106 ? 21.882 7.206 -44.979 1.00 98.19 106 ALA A N 1
ATOM 827 C CA . ALA A 1 106 ? 21.622 6.320 -46.108 1.00 98.19 106 ALA A CA 1
ATOM 828 C C . ALA A 1 106 ? 21.708 7.068 -47.450 1.00 98.19 106 ALA A C 1
ATOM 830 O O . ALA A 1 106 ? 22.364 6.580 -48.372 1.00 98.19 106 ALA A O 1
ATOM 831 N N . ALA A 1 107 ? 21.123 8.266 -47.538 1.00 98.12 107 ALA A N 1
ATOM 832 C CA . ALA A 1 107 ? 21.181 9.097 -48.738 1.00 98.12 107 ALA A CA 1
ATOM 833 C C . ALA A 1 107 ? 22.619 9.530 -49.081 1.00 98.12 107 ALA A C 1
ATOM 835 O O . ALA A 1 107 ? 23.038 9.412 -50.233 1.00 98.12 107 ALA A O 1
ATOM 836 N N . LEU A 1 108 ? 23.403 9.968 -48.088 1.00 98.19 108 LEU A N 1
ATOM 837 C CA . LEU A 1 108 ? 24.810 10.346 -48.273 1.00 98.19 108 LEU A CA 1
ATOM 838 C C . LEU A 1 108 ? 25.674 9.160 -48.712 1.00 98.19 108 LEU A C 1
ATOM 840 O O . LEU A 1 108 ? 26.550 9.303 -49.571 1.00 98.19 108 LEU A O 1
ATOM 844 N N . ARG A 1 109 ? 25.430 7.973 -48.145 1.00 98.38 109 ARG A N 1
ATOM 845 C CA . ARG A 1 109 ? 26.116 6.740 -48.549 1.00 98.38 109 ARG A CA 1
ATOM 846 C C . ARG A 1 109 ? 25.829 6.409 -50.012 1.00 98.38 109 ARG A C 1
ATOM 848 O O . ARG A 1 109 ? 26.761 6.093 -50.752 1.00 98.38 109 ARG A O 1
ATOM 855 N N . ASP A 1 110 ? 24.573 6.504 -50.431 1.00 98.38 110 ASP A N 1
ATOM 856 C CA . ASP A 1 110 ? 24.172 6.231 -51.812 1.00 98.38 110 ASP A CA 1
ATOM 857 C C . ASP A 1 110 ? 24.759 7.274 -52.783 1.00 98.38 110 ASP A C 1
ATOM 859 O O . ASP A 1 110 ? 25.267 6.908 -53.848 1.00 98.38 110 ASP A O 1
ATOM 863 N N . GLU A 1 111 ? 24.804 8.554 -52.393 1.00 98.06 111 GLU A N 1
ATOM 864 C CA . GLU A 1 111 ? 25.471 9.616 -53.160 1.00 98.06 111 GLU A CA 1
ATOM 865 C C . GLU A 1 111 ? 26.974 9.336 -53.330 1.00 98.06 111 GLU A C 1
ATOM 867 O O . GLU A 1 111 ? 27.518 9.446 -54.435 1.00 98.06 111 GLU A O 1
ATOM 872 N N . PHE A 1 112 ? 27.659 8.942 -52.251 1.00 97.56 112 PHE A N 1
ATOM 873 C CA . PHE A 1 112 ? 29.074 8.578 -52.292 1.00 97.56 112 PHE A CA 1
ATOM 874 C C . PHE A 1 112 ? 29.327 7.398 -53.236 1.00 97.56 112 PHE A C 1
ATOM 876 O O . PHE A 1 112 ? 30.224 7.463 -54.081 1.00 97.56 112 PHE A O 1
ATOM 883 N N . ILE A 1 113 ? 28.517 6.338 -53.133 1.00 97.88 113 ILE A N 1
ATOM 884 C CA . ILE A 1 113 ? 28.596 5.174 -54.023 1.00 97.88 113 ILE A CA 1
ATOM 885 C C . ILE A 1 113 ? 28.427 5.613 -55.486 1.00 97.88 113 ILE A C 1
ATOM 887 O O . ILE A 1 113 ? 29.219 5.201 -56.337 1.00 97.88 113 ILE A O 1
ATOM 891 N N . GLY A 1 114 ? 27.466 6.497 -55.775 1.00 97.75 114 GLY A N 1
ATOM 892 C CA . GLY A 1 114 ? 27.270 7.082 -57.104 1.00 97.75 114 GLY A CA 1
ATOM 893 C C . GLY A 1 114 ? 28.521 7.793 -57.632 1.00 97.75 114 GLY A C 1
ATOM 894 O O . GLY A 1 114 ? 29.022 7.450 -58.706 1.00 97.75 114 GLY A O 1
ATOM 895 N N . LYS A 1 115 ? 29.104 8.703 -56.839 1.00 97.19 115 LYS A N 1
ATOM 896 C CA . LYS A 1 115 ? 30.347 9.412 -57.204 1.00 97.19 115 LYS A CA 1
ATOM 897 C C . LYS A 1 115 ? 31.509 8.454 -57.473 1.00 97.19 115 LYS A C 1
ATOM 899 O O . LYS A 1 115 ? 32.300 8.680 -58.390 1.00 97.19 115 LYS A O 1
ATOM 904 N N . MET A 1 116 ? 31.613 7.368 -56.709 1.00 96.69 116 MET A N 1
ATOM 905 C CA . MET A 1 116 ? 32.639 6.345 -56.926 1.00 96.69 116 MET A CA 1
ATOM 906 C C . MET A 1 116 ? 32.437 5.579 -58.240 1.00 96.69 116 MET A C 1
ATOM 908 O O . MET A 1 116 ? 33.419 5.264 -58.921 1.00 96.69 116 MET A O 1
ATOM 912 N N . PHE A 1 117 ? 31.193 5.302 -58.642 1.00 96.75 117 PHE A N 1
ATOM 913 C CA . PHE A 1 117 ? 30.904 4.715 -59.954 1.00 96.75 117 PHE A CA 1
ATOM 914 C C . PHE A 1 117 ? 31.289 5.651 -61.105 1.00 96.75 117 PHE A C 1
ATOM 916 O O . PHE A 1 117 ? 31.944 5.203 -62.052 1.00 96.75 117 PHE A O 1
ATOM 923 N N . ASP A 1 118 ? 30.962 6.940 -61.003 1.00 96.50 118 ASP A N 1
ATOM 924 C CA . ASP A 1 118 ? 31.314 7.948 -62.012 1.00 96.50 118 ASP A CA 1
ATOM 925 C C . ASP A 1 118 ? 32.831 8.126 -62.147 1.00 96.50 118 ASP A C 1
ATOM 927 O O . ASP A 1 118 ? 33.379 8.190 -63.258 1.00 96.50 118 ASP A O 1
ATOM 931 N N . LEU A 1 119 ? 33.541 8.137 -61.016 1.00 96.56 119 LEU A N 1
ATOM 932 C CA . LEU A 1 119 ? 34.999 8.165 -60.991 1.00 96.56 119 LEU A CA 1
ATOM 933 C C . LEU A 1 119 ? 35.585 6.932 -61.689 1.00 96.56 119 LEU A C 1
ATOM 935 O O . LEU A 1 119 ? 36.437 7.065 -62.569 1.00 96.56 119 LEU A O 1
ATOM 939 N N . ASN A 1 120 ? 35.091 5.736 -61.359 1.00 96.12 120 ASN A N 1
ATOM 940 C CA . ASN A 1 120 ? 35.519 4.494 -62.003 1.00 96.12 120 ASN A CA 1
ATOM 941 C C . ASN A 1 120 ? 35.264 4.509 -63.519 1.00 96.12 120 ASN A C 1
ATOM 943 O O . ASN A 1 120 ? 36.105 4.046 -64.294 1.00 96.12 120 ASN A O 1
ATOM 947 N N . ALA A 1 121 ? 34.136 5.065 -63.966 1.00 97.00 121 ALA A N 1
ATOM 948 C CA . ALA A 1 121 ? 33.850 5.239 -65.388 1.00 97.00 121 ALA A CA 1
ATOM 949 C C . ALA A 1 121 ? 34.851 6.195 -66.060 1.00 97.00 121 ALA A C 1
ATOM 951 O O . ALA A 1 121 ? 35.324 5.923 -67.167 1.00 97.00 121 ALA A O 1
ATOM 952 N N . THR A 1 122 ? 35.217 7.281 -65.380 1.00 96.31 122 THR A N 1
ATOM 953 C CA . THR A 1 122 ? 36.202 8.261 -65.861 1.00 96.31 122 THR A CA 1
ATOM 954 C C . THR A 1 122 ? 37.597 7.648 -65.988 1.00 96.31 122 THR A C 1
ATOM 956 O O . THR A 1 122 ? 38.239 7.809 -67.026 1.00 96.31 122 THR A O 1
ATOM 959 N N . ILE A 1 123 ? 38.038 6.872 -64.991 1.00 95.81 123 ILE A N 1
ATOM 960 C CA . ILE A 1 123 ? 39.318 6.146 -65.027 1.00 95.81 123 ILE A CA 1
ATOM 961 C C . ILE A 1 123 ? 39.371 5.205 -66.236 1.00 95.81 123 ILE A C 1
ATOM 963 O O . ILE A 1 123 ? 40.350 5.224 -66.983 1.00 95.81 123 ILE A O 1
ATOM 967 N N . ARG A 1 124 ? 38.308 4.425 -66.483 1.00 96.75 124 ARG A N 1
ATOM 968 C CA . ARG A 1 124 ? 38.245 3.517 -67.643 1.00 96.75 124 ARG A CA 1
ATOM 969 C C . ARG A 1 124 ? 38.346 4.267 -68.971 1.00 96.75 124 ARG A C 1
ATOM 971 O O . ARG A 1 124 ? 39.087 3.836 -69.850 1.00 96.75 124 ARG A O 1
ATOM 978 N N . LYS A 1 125 ? 37.638 5.394 -69.120 1.00 95.75 125 LYS A N 1
ATOM 979 C CA . LYS A 1 125 ? 37.723 6.243 -70.325 1.00 95.75 125 LYS A CA 1
ATOM 980 C C . LYS A 1 125 ? 39.136 6.785 -70.535 1.00 95.75 125 LYS A C 1
ATOM 982 O O . LYS A 1 125 ? 39.650 6.736 -71.648 1.00 95.75 125 LYS A O 1
ATOM 987 N N . PHE A 1 126 ? 39.776 7.264 -69.469 1.00 93.94 126 PHE A N 1
ATOM 988 C CA . PHE A 1 126 ? 41.157 7.738 -69.528 1.00 93.94 126 PHE A CA 1
ATOM 989 C C . PHE A 1 126 ? 42.116 6.623 -69.967 1.00 93.94 126 PHE A C 1
ATOM 991 O O . PHE A 1 126 ? 42.885 6.811 -70.906 1.00 93.94 126 PHE A O 1
ATOM 998 N N . GLN A 1 127 ? 42.018 5.436 -69.360 1.00 92.50 127 GLN A N 1
ATOM 999 C CA . GLN A 1 127 ? 42.828 4.270 -69.730 1.00 92.50 127 GLN A CA 1
ATOM 1000 C C . GLN A 1 127 ? 42.649 3.881 -71.206 1.00 92.50 127 GLN A C 1
ATOM 1002 O O . GLN A 1 127 ? 43.636 3.605 -71.886 1.00 92.50 127 GLN A O 1
ATOM 1007 N N . GLN A 1 128 ? 41.415 3.906 -71.721 1.00 92.69 128 GLN A N 1
ATOM 1008 C CA . GLN A 1 128 ? 41.135 3.662 -73.141 1.00 92.69 128 GLN A CA 1
ATOM 1009 C C . GLN A 1 128 ? 41.796 4.708 -74.044 1.00 92.69 128 GLN A C 1
ATOM 1011 O O . GLN A 1 128 ? 42.440 4.336 -75.021 1.00 92.69 128 GLN A O 1
ATOM 1016 N N . SER A 1 129 ? 41.691 5.994 -73.696 1.00 89.44 129 SER A N 1
ATOM 1017 C CA . SER A 1 129 ? 42.330 7.082 -74.447 1.00 89.44 129 SER A CA 1
ATOM 1018 C C . SER A 1 129 ? 43.856 6.956 -74.484 1.00 89.44 129 SER A C 1
ATOM 1020 O O . SER A 1 129 ? 44.476 7.257 -75.503 1.00 89.44 129 SER A O 1
ATOM 1022 N N . VAL A 1 130 ? 44.475 6.526 -73.381 1.00 86.62 130 VAL A N 1
ATOM 1023 C CA . VAL A 1 130 ? 45.924 6.282 -73.314 1.00 86.62 130 VAL A CA 1
ATOM 1024 C C . VAL A 1 130 ? 46.311 5.089 -74.191 1.00 86.62 130 VAL A C 1
ATOM 1026 O O . VAL A 1 130 ? 47.288 5.168 -74.935 1.00 86.62 130 VAL A O 1
ATOM 1029 N N . ALA A 1 131 ? 45.531 4.004 -74.151 1.00 83.25 131 ALA A N 1
ATOM 1030 C CA . ALA A 1 131 ? 45.765 2.826 -74.981 1.00 83.25 131 ALA A CA 1
ATOM 1031 C C . ALA A 1 131 ? 45.621 3.123 -76.485 1.00 83.25 131 ALA A C 1
ATOM 1033 O O . ALA A 1 131 ? 46.419 2.640 -77.279 1.00 83.25 131 ALA A O 1
ATOM 1034 N N . SER A 1 132 ? 44.655 3.946 -76.906 1.00 83.81 132 SER A N 1
ATOM 1035 C CA . SER A 1 132 ? 44.537 4.334 -78.320 1.00 83.81 132 SER A CA 1
ATOM 1036 C C . SER A 1 132 ? 45.713 5.197 -78.791 1.00 83.81 132 SER A C 1
ATOM 1038 O O . SER A 1 132 ? 46.235 4.976 -79.882 1.00 83.81 132 SER A O 1
ATOM 1040 N N . ALA A 1 133 ? 46.194 6.122 -77.952 1.00 75.88 133 ALA A N 1
ATOM 1041 C CA . ALA A 1 133 ? 47.340 6.976 -78.278 1.00 75.88 133 ALA A CA 1
ATOM 1042 C C . ALA A 1 133 ? 48.664 6.189 -78.399 1.00 75.88 133 ALA A C 1
ATOM 1044 O O . ALA A 1 133 ? 49.533 6.536 -79.208 1.00 75.88 133 ALA A O 1
ATOM 1045 N N . SER A 1 134 ? 48.831 5.107 -77.628 1.00 65.38 134 SER A N 1
ATOM 1046 C CA . SER A 1 134 ? 50.024 4.254 -77.717 1.00 65.38 134 SER A CA 1
ATOM 1047 C C . SER A 1 134 ? 50.054 3.410 -79.000 1.00 65.38 134 SER A C 1
ATOM 1049 O O . SER A 1 134 ? 51.117 3.277 -79.610 1.00 65.38 134 SER A O 1
ATOM 1051 N N . TYR A 1 135 ? 48.904 2.920 -79.482 1.00 57.28 135 TYR A N 1
ATOM 1052 C CA . TYR A 1 135 ? 48.805 2.192 -80.758 1.00 57.28 135 TYR A CA 1
ATOM 1053 C C . TYR A 1 135 ? 49.068 3.080 -81.992 1.00 57.28 135 TYR A C 1
ATOM 1055 O O . TYR A 1 135 ? 49.700 2.623 -82.951 1.00 57.28 135 TYR A O 1
ATOM 1063 N N . GLU A 1 136 ? 48.664 4.355 -81.966 1.00 55.47 136 GLU A N 1
ATOM 1064 C CA . GLU A 1 136 ? 48.991 5.328 -83.026 1.00 55.47 136 GLU A CA 1
ATOM 1065 C C . GLU A 1 136 ? 50.494 5.668 -83.062 1.00 55.47 136 GLU A C 1
ATOM 1067 O O . GLU A 1 136 ? 51.086 5.809 -84.135 1.00 55.47 136 GLU A O 1
ATOM 1072 N N . THR A 1 137 ? 51.148 5.702 -81.898 1.00 48.94 137 THR A N 1
ATOM 1073 C CA . THR A 1 137 ? 52.587 5.996 -81.782 1.00 48.94 137 THR A CA 1
ATOM 1074 C C . THR A 1 137 ? 53.469 4.803 -82.194 1.00 48.94 137 THR A C 1
ATOM 1076 O O . THR A 1 137 ? 54.534 4.990 -82.784 1.00 48.94 137 THR A O 1
ATOM 1079 N N . CYS A 1 138 ? 53.027 3.560 -81.965 1.00 44.91 138 CYS A N 1
ATOM 1080 C CA . CYS A 1 138 ? 53.773 2.352 -82.354 1.00 44.91 138 CYS A CA 1
ATOM 1081 C C . CYS A 1 138 ? 53.669 1.985 -83.846 1.00 44.91 138 CYS A C 1
ATOM 1083 O O . CYS A 1 138 ? 54.537 1.273 -84.350 1.00 44.91 138 CYS A O 1
ATOM 1085 N N . SER A 1 139 ? 52.686 2.504 -84.590 1.00 49.66 139 SER A N 1
ATOM 1086 C CA . SER A 1 139 ? 52.613 2.302 -86.052 1.00 49.66 139 SER A CA 1
ATOM 1087 C C . SER A 1 139 ? 53.612 3.165 -86.843 1.00 49.66 139 SER A C 1
ATOM 1089 O O . SER A 1 139 ? 53.703 3.045 -88.062 1.00 49.66 139 SER A O 1
ATOM 1091 N N . SER A 1 140 ? 54.387 4.026 -86.170 1.00 50.47 140 SER A N 1
ATOM 1092 C CA . SER A 1 140 ? 55.328 4.963 -86.801 1.00 50.47 140 SER A CA 1
ATOM 1093 C C . SER A 1 140 ? 56.739 4.962 -86.189 1.00 50.47 140 SER A C 1
ATOM 1095 O O . SER A 1 140 ? 57.436 5.975 -86.231 1.00 50.47 140 SER A O 1
ATOM 1097 N N . LYS A 1 141 ? 57.219 3.812 -85.689 1.00 40.81 141 LYS A N 1
ATOM 1098 C CA . LYS A 1 141 ? 58.664 3.564 -85.507 1.00 40.81 141 LYS A CA 1
ATOM 1099 C C . LYS A 1 141 ? 58.984 2.077 -85.356 1.00 40.81 141 LYS A C 1
ATOM 1101 O O . LYS A 1 141 ? 58.695 1.458 -84.338 1.00 40.81 141 LYS A O 1
ATOM 1106 N N . ALA A 1 142 ? 59.633 1.530 -86.382 1.00 41.16 142 ALA A N 1
ATOM 1107 C CA . ALA A 1 142 ? 60.376 0.285 -86.289 1.00 41.16 142 ALA A CA 1
ATOM 1108 C C . ALA A 1 142 ? 61.686 0.516 -85.520 1.00 41.16 142 ALA A C 1
ATOM 1110 O O . ALA A 1 142 ? 62.405 1.478 -85.788 1.00 41.16 142 ALA A O 1
ATOM 1111 N N . GLY A 1 143 ? 62.004 -0.426 -84.632 1.00 38.53 143 GLY A N 1
ATOM 1112 C CA . GLY A 1 143 ? 63.347 -0.650 -84.106 1.00 38.53 143 GLY A CA 1
ATOM 1113 C C . GLY A 1 143 ? 63.665 0.070 -82.798 1.00 38.53 143 GLY A C 1
ATOM 1114 O O . GLY A 1 143 ? 63.841 1.285 -82.770 1.00 38.53 143 GLY A O 1
ATOM 1115 N N . SER A 1 144 ? 63.860 -0.702 -81.729 1.00 38.28 144 SER A N 1
ATOM 1116 C CA . SER A 1 144 ? 65.172 -0.927 -81.087 1.00 38.28 144 SER A CA 1
ATOM 1117 C C . SER A 1 144 ? 64.969 -1.515 -79.693 1.00 38.28 144 SER A C 1
ATOM 1119 O O . SER A 1 144 ? 64.152 -1.036 -78.913 1.00 38.28 144 SER A O 1
ATOM 1121 N N . GLN A 1 145 ? 65.736 -2.561 -79.411 1.00 47.00 145 GLN A N 1
ATOM 1122 C CA . GLN A 1 145 ? 65.835 -3.266 -78.139 1.00 47.00 145 GLN A CA 1
ATOM 1123 C C . GLN A 1 145 ? 66.176 -2.321 -76.974 1.00 47.00 145 GLN A C 1
ATOM 1125 O O . GLN A 1 145 ? 67.042 -1.462 -77.119 1.00 47.00 145 GLN A O 1
ATOM 1130 N N . ASN A 1 146 ? 65.548 -2.544 -75.815 1.00 41.25 146 ASN A N 1
ATOM 1131 C CA . ASN A 1 146 ? 66.173 -2.354 -74.502 1.00 41.25 146 ASN A CA 1
ATOM 1132 C C . ASN A 1 146 ? 65.358 -3.094 -73.424 1.00 41.25 146 ASN A C 1
ATOM 1134 O O . ASN A 1 146 ? 64.539 -2.516 -72.713 1.00 41.25 146 ASN A O 1
ATOM 1138 N N . GLU A 1 147 ? 65.592 -4.401 -73.301 1.00 50.09 147 GLU A N 1
ATOM 1139 C CA . GLU A 1 147 ? 65.271 -5.161 -72.090 1.00 50.09 147 GLU A CA 1
ATOM 1140 C C . GLU A 1 147 ? 66.288 -4.805 -70.995 1.00 50.09 147 GLU A C 1
ATOM 1142 O O . GLU A 1 147 ? 67.252 -5.534 -70.788 1.00 50.09 147 GLU A O 1
ATOM 1147 N N . LEU A 1 148 ? 66.121 -3.665 -70.314 1.00 52.66 148 LEU A N 1
ATOM 1148 C CA . LEU A 1 148 ? 66.740 -3.434 -69.000 1.00 52.66 148 LEU A CA 1
ATOM 1149 C C . LEU A 1 148 ? 66.158 -2.183 -68.311 1.00 52.66 148 LEU A C 1
ATOM 1151 O O . LEU A 1 148 ? 66.749 -1.113 -68.409 1.00 52.66 148 LEU A O 1
ATOM 1155 N N . SER A 1 149 ? 65.017 -2.280 -67.608 1.00 52.66 149 SER A N 1
ATOM 1156 C CA . SER A 1 149 ? 64.673 -1.290 -66.553 1.00 52.66 149 SER A CA 1
ATOM 1157 C C . SER A 1 149 ? 63.453 -1.621 -65.674 1.00 52.66 149 SER A C 1
ATOM 1159 O O . SER A 1 149 ? 63.351 -1.092 -64.572 1.00 52.66 149 SER A O 1
ATOM 1161 N N . GLU A 1 150 ? 62.511 -2.477 -66.089 1.00 52.56 150 GLU A N 1
ATOM 1162 C CA . GLU A 1 150 ? 61.276 -2.683 -65.295 1.00 52.56 150 GLU A CA 1
ATOM 1163 C C . GLU A 1 150 ? 61.526 -3.406 -63.957 1.00 52.56 150 GLU A C 1
ATOM 1165 O O . GLU A 1 150 ? 60.931 -3.059 -62.936 1.00 52.56 150 GLU A O 1
ATOM 1170 N N . ASN A 1 151 ? 62.489 -4.332 -63.914 1.00 53.75 151 ASN A N 1
ATOM 1171 C CA . ASN A 1 151 ? 62.807 -5.094 -62.701 1.00 53.75 151 ASN A CA 1
ATOM 1172 C C . ASN A 1 151 ? 63.454 -4.240 -61.594 1.00 53.75 151 ASN A C 1
ATOM 1174 O O . ASN A 1 151 ? 63.216 -4.486 -60.413 1.00 53.75 151 ASN A O 1
ATOM 1178 N N . THR A 1 152 ? 64.226 -3.205 -61.940 1.00 52.97 152 THR A N 1
ATOM 1179 C CA . THR A 1 152 ? 64.886 -2.341 -60.945 1.00 52.97 152 THR A CA 1
ATOM 1180 C C . THR A 1 152 ? 63.881 -1.415 -60.252 1.00 52.97 152 THR A C 1
ATOM 1182 O O . THR A 1 152 ? 63.967 -1.212 -59.043 1.00 52.97 152 THR A O 1
ATOM 1185 N N . ALA A 1 153 ? 62.875 -0.917 -60.981 1.00 57.16 153 ALA A N 1
ATOM 1186 C CA . ALA A 1 153 ? 61.796 -0.112 -60.405 1.00 57.16 153 ALA A CA 1
ATOM 1187 C C . ALA A 1 153 ? 60.915 -0.930 -59.442 1.00 57.16 153 ALA A C 1
ATOM 1189 O O . ALA A 1 153 ? 60.570 -0.448 -58.364 1.00 57.16 153 ALA A O 1
ATOM 1190 N N . ILE A 1 154 ? 60.617 -2.190 -59.783 1.00 58.66 154 ILE A N 1
ATOM 1191 C CA . ILE A 1 154 ? 59.878 -3.112 -58.909 1.00 58.66 154 ILE A CA 1
ATOM 1192 C C . ILE A 1 154 ? 60.655 -3.355 -57.607 1.00 58.66 154 ILE A C 1
ATOM 1194 O O . ILE A 1 154 ? 60.078 -3.221 -56.529 1.00 58.66 154 ILE A O 1
ATOM 1198 N N . LEU A 1 155 ? 61.969 -3.614 -57.675 1.00 57.75 155 LEU A N 1
ATOM 1199 C CA . LEU A 1 155 ? 62.805 -3.769 -56.475 1.00 57.75 155 LEU A CA 1
ATOM 1200 C C . LEU A 1 155 ? 62.837 -2.509 -55.588 1.00 57.75 155 LEU A C 1
ATOM 1202 O O . LEU A 1 155 ? 62.889 -2.639 -54.366 1.00 57.75 155 LEU A O 1
ATOM 1206 N N . CYS A 1 156 ? 62.763 -1.306 -56.167 1.00 60.16 156 CYS A N 1
ATOM 1207 C CA . CYS A 1 156 ? 62.707 -0.056 -55.400 1.00 60.16 156 CYS A CA 1
ATOM 1208 C C . CYS A 1 156 ? 61.350 0.189 -54.714 1.00 60.16 156 CYS A C 1
ATOM 1210 O O . CYS A 1 156 ? 61.314 0.863 -53.687 1.00 60.16 156 CYS A O 1
ATOM 1212 N N . ILE A 1 157 ? 60.245 -0.351 -55.242 1.00 69.75 157 ILE A N 1
ATOM 1213 C CA . ILE A 1 157 ? 58.882 -0.137 -54.713 1.00 69.75 157 ILE A CA 1
ATOM 1214 C C . ILE A 1 157 ? 58.500 -1.190 -53.654 1.00 69.75 157 ILE A C 1
ATOM 1216 O O . ILE A 1 157 ? 57.732 -0.895 -52.736 1.00 69.75 157 ILE A O 1
ATOM 1220 N N . MET A 1 158 ? 59.073 -2.396 -53.717 1.00 72.75 158 MET A N 1
ATOM 1221 C CA . MET A 1 158 ? 58.840 -3.478 -52.745 1.00 72.75 158 MET A CA 1
ATOM 1222 C C . MET A 1 158 ? 58.995 -3.081 -51.260 1.00 72.75 158 MET A C 1
ATOM 1224 O O . MET A 1 158 ? 58.106 -3.428 -50.477 1.00 72.75 158 MET A O 1
ATOM 1228 N N . PRO A 1 159 ? 60.032 -2.334 -50.824 1.00 77.56 159 PRO A N 1
ATOM 1229 C CA . PRO A 1 159 ? 60.135 -1.914 -49.424 1.00 77.56 159 PRO A CA 1
ATOM 1230 C C . PRO A 1 159 ? 59.026 -0.934 -49.009 1.00 77.56 159 PRO A C 1
ATOM 1232 O O . PRO A 1 159 ? 58.555 -1.000 -47.875 1.00 77.56 159 PRO A O 1
ATOM 1235 N N . PHE A 1 160 ? 58.549 -0.076 -49.918 1.00 76.12 160 PHE A N 1
ATOM 1236 C CA . PHE A 1 160 ? 57.427 0.826 -49.642 1.00 76.12 160 PHE A CA 1
ATOM 1237 C C . PHE A 1 160 ? 56.104 0.064 -49.517 1.00 76.12 160 PHE A C 1
ATOM 1239 O O . PHE A 1 160 ? 55.347 0.321 -48.585 1.00 76.12 160 PHE A O 1
ATOM 1246 N N . ILE A 1 161 ? 55.848 -0.917 -50.391 1.00 78.31 161 ILE A N 1
ATOM 1247 C CA . ILE A 1 161 ? 54.665 -1.790 -50.288 1.00 78.31 161 ILE 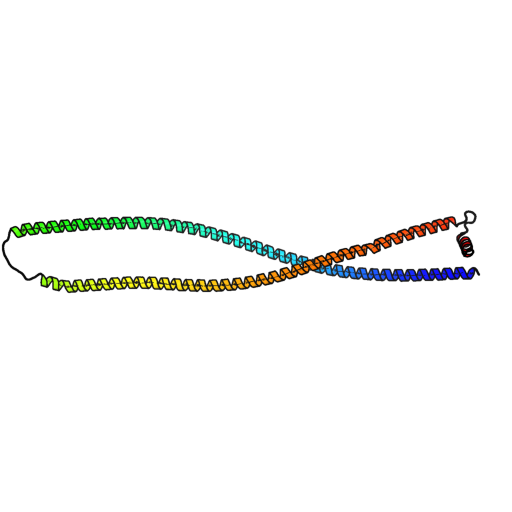A CA 1
ATOM 1248 C C . ILE A 1 161 ? 54.697 -2.582 -48.975 1.00 78.31 161 ILE A C 1
ATOM 1250 O O . ILE A 1 161 ? 53.690 -2.653 -48.272 1.00 78.31 161 ILE A O 1
ATOM 1254 N N . SER A 1 162 ? 55.861 -3.124 -48.601 1.00 79.38 162 SER A N 1
ATOM 1255 C CA . SER A 1 162 ? 56.029 -3.834 -47.330 1.00 79.38 162 SER A CA 1
ATOM 1256 C C . SER A 1 162 ? 55.772 -2.928 -46.124 1.00 79.38 162 SER A C 1
ATOM 1258 O O . SER A 1 162 ? 55.126 -3.358 -45.171 1.00 79.38 162 SER A O 1
ATOM 1260 N N . LEU A 1 163 ? 56.249 -1.680 -46.155 1.00 84.38 163 LEU A N 1
ATOM 1261 C CA . LEU A 1 163 ? 56.017 -0.711 -45.085 1.00 84.38 163 LEU A CA 1
ATOM 1262 C C . LEU A 1 163 ? 54.533 -0.327 -44.980 1.00 84.38 163 LEU A C 1
ATOM 1264 O O . LEU A 1 163 ? 53.994 -0.288 -43.875 1.00 84.38 163 LEU A O 1
ATOM 1268 N N . ILE A 1 164 ? 53.859 -0.103 -46.112 1.00 81.94 164 ILE A N 1
ATOM 1269 C CA . ILE A 1 164 ? 52.423 0.214 -46.159 1.00 81.94 164 ILE A CA 1
ATOM 1270 C C . ILE A 1 164 ? 51.590 -0.949 -45.601 1.00 81.94 164 ILE A C 1
ATOM 1272 O O . ILE A 1 164 ? 50.706 -0.713 -44.778 1.00 81.94 164 ILE A O 1
ATOM 1276 N N . CYS A 1 165 ? 51.899 -2.198 -45.970 1.00 82.75 165 CYS A N 1
ATOM 1277 C CA . CYS A 1 165 ? 51.243 -3.379 -45.399 1.00 82.75 165 CYS A CA 1
ATOM 1278 C C . CYS A 1 165 ? 51.429 -3.460 -43.876 1.00 82.75 165 CYS A C 1
ATOM 1280 O O . CYS A 1 165 ? 50.458 -3.689 -43.156 1.00 82.75 165 CYS A O 1
ATOM 1282 N N . SER A 1 166 ? 52.642 -3.221 -43.369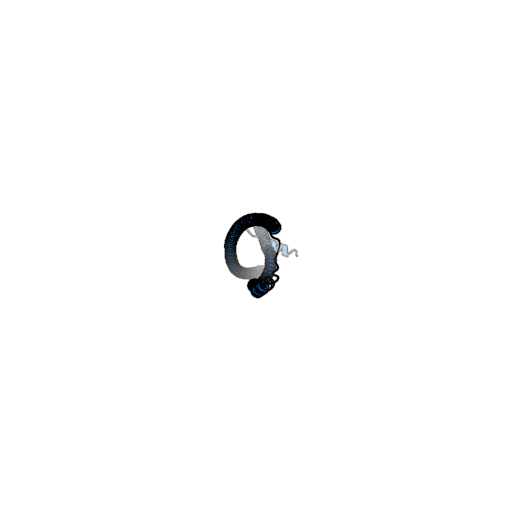 1.00 84.94 166 SER A N 1
ATOM 1283 C CA . SER A 1 166 ? 52.915 -3.228 -41.926 1.00 84.94 166 SER A CA 1
ATOM 1284 C C . SER A 1 166 ? 52.164 -2.123 -41.176 1.00 84.94 166 SER A C 1
ATOM 1286 O O . SER A 1 166 ? 51.598 -2.383 -40.116 1.00 84.94 166 SER A O 1
ATOM 1288 N N . ILE A 1 167 ? 52.106 -0.907 -41.730 1.00 88.00 167 ILE A N 1
ATOM 1289 C CA . ILE A 1 167 ? 51.348 0.211 -41.144 1.00 88.00 167 ILE A CA 1
ATOM 1290 C C . ILE A 1 167 ? 49.849 -0.107 -41.131 1.00 88.00 167 ILE A C 1
ATOM 1292 O O . ILE A 1 167 ? 49.187 0.117 -40.121 1.00 88.00 167 ILE A O 1
ATOM 1296 N N . PHE A 1 168 ? 49.312 -0.674 -42.214 1.00 86.88 168 PHE A N 1
ATOM 1297 C CA . PHE A 1 168 ? 47.903 -1.058 -42.291 1.00 86.88 168 PHE A CA 1
ATOM 1298 C C . PHE A 1 168 ? 47.535 -2.125 -41.249 1.00 86.88 168 PHE A C 1
ATOM 1300 O O . PHE A 1 168 ? 46.515 -1.997 -40.570 1.00 86.88 168 PHE A O 1
ATOM 1307 N N . ILE A 1 169 ? 48.389 -3.141 -41.069 1.00 89.06 169 ILE A N 1
ATOM 1308 C CA . ILE A 1 169 ? 48.217 -4.157 -40.020 1.00 89.06 169 ILE A CA 1
ATOM 1309 C C . ILE A 1 169 ? 48.237 -3.500 -38.634 1.00 89.06 169 ILE A C 1
ATOM 1311 O O . ILE A 1 169 ? 47.361 -3.779 -37.818 1.00 89.06 169 ILE A O 1
ATOM 1315 N N . LEU A 1 170 ? 49.181 -2.590 -38.376 1.00 87.31 170 LEU A N 1
ATOM 1316 C CA . LEU A 1 170 ? 49.299 -1.910 -37.085 1.00 87.31 170 LEU A CA 1
ATOM 1317 C C . LEU A 1 170 ? 48.072 -1.037 -36.772 1.00 87.31 170 LEU A C 1
ATOM 1319 O O . LEU A 1 170 ? 47.553 -1.094 -35.659 1.00 87.31 170 LEU A O 1
ATOM 1323 N N . ILE A 1 171 ? 47.569 -0.281 -37.754 1.00 89.44 171 ILE A N 1
ATOM 1324 C CA . ILE A 1 171 ? 46.345 0.526 -37.614 1.00 89.44 171 ILE A CA 1
ATOM 1325 C C . ILE A 1 171 ? 45.149 -0.373 -37.293 1.00 89.44 171 ILE A C 1
ATOM 1327 O O . ILE A 1 171 ? 44.364 -0.053 -36.401 1.00 89.44 171 ILE A O 1
ATOM 1331 N N . LYS A 1 172 ? 45.024 -1.515 -37.980 1.00 90.94 172 LYS A N 1
ATOM 1332 C CA . LYS A 1 172 ? 43.931 -2.461 -37.743 1.00 90.94 172 LYS A CA 1
ATOM 1333 C C . LYS A 1 172 ? 43.981 -3.056 -36.334 1.00 90.94 172 LYS A C 1
ATOM 1335 O O . LYS A 1 172 ? 42.959 -3.065 -35.654 1.00 90.94 172 LYS A O 1
ATOM 1340 N N . VAL A 1 173 ? 45.166 -3.456 -35.870 1.00 89.75 173 VAL A N 1
ATOM 1341 C CA . VAL A 1 173 ? 45.380 -3.957 -34.500 1.00 89.75 173 VAL A CA 1
ATOM 1342 C C . VAL A 1 173 ? 45.068 -2.880 -33.457 1.00 89.75 173 VAL A C 1
ATOM 1344 O O . VAL A 1 173 ? 44.428 -3.166 -32.449 1.00 89.75 173 VAL A O 1
ATOM 1347 N N . HIS A 1 174 ? 45.470 -1.628 -33.688 1.00 84.50 174 HIS A N 1
ATOM 1348 C CA . HIS A 1 174 ? 45.137 -0.521 -32.787 1.00 84.50 174 HIS A CA 1
ATOM 1349 C C . HIS A 1 174 ? 43.628 -0.251 -32.723 1.00 84.50 174 HIS A C 1
ATOM 1351 O O . HIS A 1 174 ? 43.102 -0.029 -31.633 1.00 84.50 174 HIS A O 1
ATOM 1357 N N . ALA A 1 175 ? 42.931 -0.298 -33.861 1.00 89.12 175 ALA A N 1
ATOM 1358 C CA . ALA A 1 175 ? 41.484 -0.111 -33.919 1.00 89.12 175 ALA A CA 1
ATOM 1359 C C . ALA A 1 175 ? 40.719 -1.249 -33.220 1.00 89.12 175 ALA A C 1
ATOM 1361 O O . ALA A 1 175 ? 39.757 -0.984 -32.501 1.00 89.12 175 ALA A O 1
ATOM 1362 N N . GLU A 1 176 ? 41.154 -2.502 -33.387 1.00 87.50 176 GLU A N 1
ATOM 1363 C CA . GLU A 1 176 ? 40.588 -3.648 -32.661 1.00 87.50 176 GLU A CA 1
ATOM 1364 C C . GLU A 1 176 ? 40.848 -3.542 -31.155 1.00 87.50 176 GLU A C 1
ATOM 1366 O O . GLU A 1 176 ? 39.913 -3.669 -30.371 1.00 87.50 176 GLU A O 1
ATOM 1371 N N . ASN A 1 177 ? 42.070 -3.202 -30.735 1.00 83.06 177 ASN A N 1
ATOM 1372 C CA . ASN A 1 177 ? 42.396 -3.021 -29.317 1.00 83.06 177 ASN A CA 1
ATOM 1373 C C . ASN A 1 177 ? 41.601 -1.885 -28.656 1.00 83.06 177 ASN A C 1
ATOM 1375 O O . ASN A 1 177 ? 41.242 -2.000 -27.485 1.00 83.06 177 ASN A O 1
ATOM 1379 N N . ALA A 1 178 ? 41.330 -0.792 -29.379 1.00 89.19 178 ALA A N 1
ATOM 1380 C CA . ALA A 1 178 ? 40.506 0.306 -28.874 1.00 89.19 178 ALA A CA 1
ATOM 1381 C C . ALA A 1 178 ? 39.060 -0.147 -28.621 1.00 89.19 178 ALA A C 1
ATOM 1383 O O . ALA A 1 178 ? 38.534 0.096 -27.538 1.00 89.19 178 ALA A O 1
ATOM 1384 N N . LYS A 1 179 ? 38.465 -0.885 -29.568 1.00 89.94 179 LYS A N 1
ATOM 1385 C CA . LYS A 1 179 ? 37.127 -1.475 -29.400 1.00 89.94 179 LYS A CA 1
ATOM 1386 C C . LYS A 1 179 ? 37.073 -2.459 -28.234 1.00 89.94 179 LYS A C 1
ATOM 1388 O O . LYS A 1 179 ? 36.121 -2.434 -27.466 1.00 89.94 179 LYS A O 1
ATOM 1393 N N . THR A 1 180 ? 38.093 -3.303 -28.074 1.00 85.25 180 THR A N 1
ATOM 1394 C CA . THR A 1 180 ? 38.152 -4.253 -26.952 1.00 85.25 180 THR A CA 1
ATOM 1395 C C . THR A 1 180 ? 38.175 -3.531 -25.605 1.00 85.25 180 THR A C 1
ATOM 1397 O O . THR A 1 180 ? 37.464 -3.945 -24.698 1.00 85.25 180 THR A O 1
ATOM 1400 N N . ARG A 1 181 ? 38.925 -2.424 -25.473 1.00 87.19 181 ARG A N 1
ATOM 1401 C CA . ARG A 1 181 ? 38.939 -1.625 -24.232 1.00 87.19 181 ARG A CA 1
ATOM 1402 C C . ARG A 1 181 ? 37.585 -0.999 -23.920 1.00 87.19 181 ARG A C 1
ATOM 1404 O O . ARG A 1 181 ? 37.159 -1.065 -22.776 1.00 87.19 181 ARG A O 1
ATOM 1411 N N . GLU A 1 182 ? 36.915 -0.438 -24.923 1.00 90.69 182 GLU A N 1
ATOM 1412 C CA . GLU A 1 182 ? 35.584 0.155 -24.753 1.00 90.69 182 GLU A CA 1
ATOM 1413 C C . GLU A 1 182 ? 34.566 -0.888 -24.263 1.00 90.69 182 GLU A C 1
ATOM 1415 O O . GLU A 1 182 ? 33.822 -0.642 -23.317 1.00 90.69 182 GLU A O 1
ATOM 1420 N N . VAL A 1 183 ? 34.595 -2.096 -24.838 1.00 89.62 183 VAL A N 1
ATOM 1421 C CA . VAL A 1 183 ? 33.747 -3.216 -24.398 1.00 89.62 183 VAL A CA 1
ATOM 1422 C C . VAL A 1 183 ? 34.090 -3.665 -22.973 1.00 89.62 183 VAL A C 1
ATOM 1424 O O . VAL A 1 183 ? 33.190 -3.981 -22.198 1.00 89.62 183 VAL A O 1
ATOM 1427 N N . GLU A 1 184 ? 35.371 -3.692 -22.599 1.00 88.19 184 GLU A N 1
ATOM 1428 C CA . GLU A 1 184 ? 35.813 -4.076 -21.251 1.00 88.19 184 GLU A CA 1
ATOM 1429 C C . GLU A 1 184 ? 35.369 -3.054 -20.188 1.00 88.19 184 GLU A C 1
ATOM 1431 O O . GLU A 1 184 ? 34.932 -3.437 -19.102 1.00 88.19 184 GLU A O 1
ATOM 1436 N N . GLU A 1 185 ? 35.416 -1.759 -20.510 1.00 93.00 185 GLU A N 1
ATOM 1437 C CA . GLU A 1 185 ? 34.920 -0.682 -19.645 1.00 93.00 185 GLU A CA 1
ATOM 1438 C C . GLU A 1 185 ? 33.397 -0.750 -19.475 1.00 93.00 185 GLU A C 1
ATOM 1440 O O . GLU A 1 185 ? 32.903 -0.686 -18.348 1.00 93.00 185 GLU A O 1
ATOM 1445 N N . GLN A 1 186 ? 32.655 -0.967 -20.567 1.00 90.69 186 GLN A N 1
ATOM 1446 C CA . GLN A 1 186 ? 31.203 -1.171 -20.519 1.00 90.69 186 GLN A CA 1
ATOM 1447 C C . GLN A 1 186 ? 30.828 -2.410 -19.700 1.00 90.69 186 GLN A C 1
ATOM 1449 O O . GLN A 1 186 ? 29.915 -2.362 -18.878 1.00 90.69 186 GLN A O 1
ATOM 1454 N N . LYS A 1 187 ? 31.554 -3.518 -19.884 1.00 87.75 187 LYS A N 1
ATOM 1455 C CA . LYS A 1 187 ? 31.357 -4.741 -19.105 1.00 87.75 187 LYS A CA 1
ATOM 1456 C C . LYS A 1 187 ? 31.566 -4.480 -17.614 1.00 87.75 187 LYS A C 1
ATOM 1458 O O . LYS A 1 187 ? 30.738 -4.895 -16.813 1.00 87.75 187 LYS A O 1
ATOM 1463 N N . LYS A 1 188 ? 32.640 -3.777 -17.249 1.00 94.25 188 LYS A N 1
ATOM 1464 C CA . LYS A 1 188 ? 32.930 -3.445 -15.852 1.00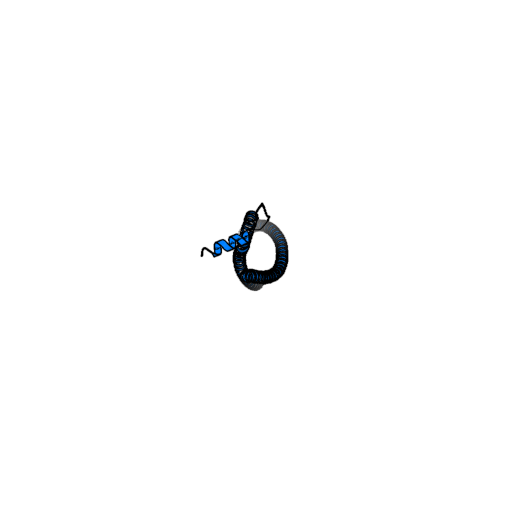 94.25 188 LYS A CA 1
ATOM 1465 C C . LYS A 1 188 ? 31.838 -2.564 -15.237 1.00 94.25 188 LYS A C 1
ATOM 1467 O O . LYS A 1 188 ? 31.405 -2.834 -14.126 1.00 94.25 188 LYS A O 1
ATOM 1472 N N . HIS A 1 189 ? 31.354 -1.565 -15.975 1.00 91.81 189 HIS A N 1
ATOM 1473 C CA . HIS A 1 189 ? 30.233 -0.731 -15.534 1.00 91.81 189 HIS A CA 1
ATOM 1474 C C . HIS A 1 189 ? 28.973 -1.563 -15.254 1.00 91.81 189 HIS A C 1
ATOM 1476 O O . HIS A 1 189 ? 28.341 -1.395 -14.217 1.00 91.81 189 HIS A O 1
ATOM 1482 N N . LEU A 1 190 ? 28.636 -2.501 -16.147 1.00 90.75 190 LEU A N 1
ATOM 1483 C CA . LEU A 1 190 ? 27.500 -3.407 -15.955 1.00 90.75 190 LEU A CA 1
ATOM 1484 C C . LEU A 1 190 ? 27.692 -4.352 -14.759 1.00 90.75 190 LEU A C 1
ATOM 1486 O O . LEU A 1 190 ? 26.728 -4.655 -14.060 1.00 90.75 190 LEU A O 1
ATOM 1490 N N . GLU A 1 191 ? 28.915 -4.828 -14.513 1.00 90.44 191 GLU A N 1
ATOM 1491 C CA . GLU A 1 191 ? 29.234 -5.635 -13.328 1.00 90.44 191 GLU A CA 1
ATOM 1492 C C . GLU A 1 191 ? 29.041 -4.831 -12.030 1.00 90.44 191 GLU A C 1
ATOM 1494 O O . GLU A 1 191 ? 28.458 -5.353 -11.076 1.00 90.44 191 GLU A O 1
ATOM 1499 N N . ASP A 1 192 ? 29.460 -3.561 -12.012 1.00 92.38 192 ASP A N 1
ATOM 1500 C CA . ASP A 1 192 ? 29.281 -2.655 -10.872 1.00 92.38 192 ASP A CA 1
ATOM 1501 C C . ASP A 1 192 ? 27.787 -2.332 -10.634 1.00 92.38 192 ASP A C 1
ATOM 1503 O O . ASP A 1 192 ? 27.309 -2.421 -9.499 1.00 92.38 192 ASP A O 1
ATOM 1507 N N . GLU A 1 193 ? 27.014 -2.043 -11.691 1.00 94.62 193 GLU A N 1
ATOM 1508 C CA . GLU A 1 193 ? 25.556 -1.849 -11.601 1.00 94.62 193 GLU A CA 1
ATOM 1509 C C . GLU A 1 193 ? 24.836 -3.104 -11.093 1.00 94.62 193 GLU A C 1
ATOM 1511 O O . GLU A 1 193 ? 23.962 -3.021 -10.228 1.00 94.62 193 GLU A O 1
ATOM 1516 N N . LEU A 1 194 ? 25.220 -4.286 -11.583 1.00 89.06 194 LEU A N 1
ATOM 1517 C CA . LEU A 1 194 ? 24.644 -5.549 -11.133 1.00 89.06 194 LEU A CA 1
ATOM 1518 C C . LEU A 1 194 ? 24.937 -5.799 -9.648 1.00 89.06 194 LEU A C 1
ATOM 1520 O O . LEU A 1 194 ? 24.049 -6.227 -8.909 1.00 89.06 194 LEU A O 1
ATOM 1524 N N . ALA A 1 195 ? 26.161 -5.518 -9.192 1.00 91.50 195 ALA A N 1
ATOM 1525 C CA . ALA A 1 195 ? 26.525 -5.638 -7.784 1.00 91.50 195 ALA A CA 1
ATOM 1526 C C . ALA A 1 195 ? 25.691 -4.696 -6.898 1.00 91.50 195 ALA A C 1
ATOM 1528 O O . ALA A 1 195 ? 25.230 -5.112 -5.829 1.00 91.50 195 ALA A O 1
ATOM 1529 N N . GLN A 1 196 ? 25.445 -3.469 -7.365 1.00 93.62 196 GLN A N 1
ATOM 1530 C CA . GLN A 1 196 ? 24.590 -2.500 -6.682 1.00 93.62 196 GLN A CA 1
ATOM 1531 C C . GLN A 1 196 ? 23.141 -2.998 -6.585 1.00 93.62 196 GLN A C 1
ATOM 1533 O O . GLN A 1 196 ? 22.592 -3.060 -5.486 1.00 93.62 196 GLN A O 1
ATOM 1538 N N . ILE A 1 197 ? 22.554 -3.458 -7.695 1.00 92.62 197 ILE A N 1
ATOM 1539 C CA . ILE A 1 197 ? 21.186 -4.004 -7.722 1.00 92.62 197 ILE A CA 1
ATOM 1540 C C . ILE A 1 197 ? 21.053 -5.203 -6.775 1.00 92.62 197 ILE A C 1
ATOM 1542 O O . ILE A 1 197 ? 20.074 -5.301 -6.035 1.00 92.62 197 ILE A O 1
ATOM 1546 N N . ILE A 1 198 ? 22.037 -6.108 -6.752 1.00 91.25 198 ILE A N 1
ATOM 1547 C CA . ILE A 1 198 ? 22.041 -7.258 -5.834 1.00 91.25 198 ILE A CA 1
ATOM 1548 C C . ILE A 1 198 ? 22.088 -6.793 -4.373 1.00 91.25 198 ILE A C 1
ATOM 1550 O O . ILE A 1 198 ? 21.399 -7.366 -3.526 1.00 91.25 198 ILE A O 1
ATOM 1554 N N . SER A 1 199 ? 22.897 -5.778 -4.062 1.00 94.69 199 SER A N 1
ATOM 1555 C CA . SER A 1 199 ? 22.978 -5.204 -2.715 1.00 94.69 199 SER A CA 1
ATOM 1556 C C . SER A 1 199 ? 21.641 -4.597 -2.281 1.00 94.69 199 SER A C 1
ATOM 1558 O O . SER A 1 199 ? 21.151 -4.901 -1.191 1.00 94.69 199 SER A O 1
ATOM 1560 N N . ASP A 1 200 ? 21.021 -3.797 -3.148 1.00 86.00 200 ASP A N 1
ATOM 1561 C CA . ASP A 1 200 ? 19.745 -3.135 -2.862 1.00 86.00 200 ASP A CA 1
ATOM 1562 C C . ASP A 1 200 ? 18.597 -4.144 -2.735 1.00 86.00 200 ASP A C 1
ATOM 1564 O O . ASP A 1 200 ? 17.781 -4.041 -1.818 1.00 86.00 200 ASP A O 1
ATOM 1568 N N . THR A 1 201 ? 18.590 -5.183 -3.576 1.00 84.44 201 THR A N 1
ATOM 1569 C CA . THR A 1 201 ? 17.612 -6.281 -3.505 1.00 84.44 201 THR A CA 1
ATOM 1570 C C . THR A 1 201 ? 17.688 -6.993 -2.156 1.00 84.44 201 THR A C 1
ATOM 1572 O O . THR A 1 201 ? 16.667 -7.168 -1.498 1.00 84.44 201 THR A O 1
ATOM 1575 N N . LYS A 1 202 ? 18.893 -7.329 -1.677 1.00 92.06 202 LYS A N 1
ATOM 1576 C CA . LYS A 1 202 ? 19.069 -7.977 -0.365 1.00 92.06 202 LYS A CA 1
ATOM 1577 C C . LYS A 1 202 ? 18.592 -7.107 0.794 1.00 92.06 202 LYS A C 1
ATOM 1579 O O . LYS A 1 202 ? 18.052 -7.627 1.769 1.00 92.06 202 LYS A O 1
ATOM 1584 N N . LYS A 1 203 ? 18.814 -5.792 0.711 1.00 92.38 203 LYS A N 1
ATOM 1585 C CA . LYS A 1 203 ? 18.335 -4.849 1.726 1.00 92.38 203 LYS A CA 1
ATOM 1586 C C . LYS A 1 203 ? 16.805 -4.827 1.759 1.00 92.38 203 LYS A C 1
ATOM 1588 O O . LYS A 1 203 ? 16.224 -4.959 2.833 1.00 92.38 203 LYS A O 1
ATOM 1593 N N . MET A 1 204 ? 16.175 -4.738 0.590 1.00 87.56 204 MET A N 1
ATOM 1594 C CA . MET A 1 204 ? 14.719 -4.738 0.452 1.00 87.56 204 MET A CA 1
ATOM 1595 C C . MET A 1 204 ? 14.090 -6.059 0.921 1.00 87.56 204 MET A C 1
ATOM 1597 O O . MET A 1 204 ? 13.094 -6.041 1.635 1.00 87.56 204 MET A O 1
ATOM 1601 N N . GLU A 1 205 ? 14.687 -7.208 0.587 1.00 86.31 205 GLU A N 1
ATOM 1602 C CA . GLU A 1 205 ? 14.234 -8.523 1.065 1.00 86.31 205 GLU A CA 1
ATOM 1603 C C . GLU A 1 205 ? 14.273 -8.623 2.597 1.00 86.31 205 GLU A C 1
ATOM 1605 O O . GLU A 1 205 ? 13.350 -9.154 3.215 1.00 86.31 205 GLU A O 1
ATOM 1610 N N . HIS A 1 206 ? 15.326 -8.092 3.224 1.00 88.44 206 HIS A N 1
ATOM 1611 C CA . HIS A 1 206 ? 15.437 -8.060 4.679 1.00 88.44 206 HIS A CA 1
ATOM 1612 C C . HIS A 1 206 ? 14.370 -7.160 5.321 1.00 88.44 206 HIS A C 1
ATOM 1614 O O . HIS A 1 206 ? 13.742 -7.563 6.299 1.00 88.44 206 HIS A O 1
ATOM 1620 N N . GLU A 1 207 ? 14.141 -5.963 4.774 1.00 88.75 207 GLU A N 1
ATOM 1621 C CA . GLU A 1 207 ? 13.082 -5.051 5.234 1.00 88.75 207 GLU A CA 1
ATOM 1622 C C . GLU A 1 207 ? 11.690 -5.688 5.087 1.00 88.75 207 GLU A C 1
ATOM 1624 O O . GLU A 1 207 ? 10.909 -5.675 6.036 1.00 88.75 207 GLU A O 1
ATOM 1629 N N . PHE A 1 208 ? 11.414 -6.357 3.964 1.00 88.19 208 PHE A N 1
ATOM 1630 C CA . PHE A 1 208 ? 10.156 -7.076 3.742 1.00 88.19 208 PHE A CA 1
ATOM 1631 C C . PHE A 1 208 ? 9.915 -8.196 4.768 1.00 88.19 208 PHE A C 1
ATOM 1633 O O . PHE A 1 208 ? 8.799 -8.372 5.256 1.00 88.19 208 PHE A O 1
ATOM 1640 N N . LEU A 1 209 ? 10.955 -8.952 5.133 1.00 91.00 209 LEU A N 1
ATOM 1641 C CA . LEU A 1 209 ? 10.847 -9.992 6.162 1.00 91.00 209 LEU A CA 1
ATOM 1642 C C . LEU A 1 209 ? 10.575 -9.413 7.556 1.00 91.00 209 LEU A C 1
ATOM 1644 O O . LEU A 1 209 ? 9.854 -10.030 8.343 1.00 91.00 209 LEU A O 1
ATOM 1648 N N . LEU A 1 210 ? 11.145 -8.250 7.885 1.00 93.25 210 LEU A N 1
ATOM 1649 C CA . LEU A 1 210 ? 10.838 -7.559 9.140 1.00 93.25 210 LEU A CA 1
ATOM 1650 C C . LEU A 1 210 ? 9.375 -7.113 9.176 1.00 93.25 210 LEU A C 1
ATOM 1652 O O . LEU A 1 210 ? 8.690 -7.387 10.161 1.00 93.25 210 LEU A O 1
ATOM 1656 N N . GLU A 1 211 ? 8.892 -6.523 8.084 1.00 88.19 211 GLU A N 1
ATOM 1657 C CA . GLU A 1 211 ? 7.503 -6.080 7.948 1.00 88.19 211 GLU A CA 1
ATOM 1658 C C . GLU A 1 211 ? 6.521 -7.252 8.094 1.00 88.19 211 GLU A C 1
ATOM 1660 O O . GLU A 1 211 ? 5.564 -7.189 8.862 1.00 88.19 211 GLU A O 1
ATOM 1665 N N . GLN A 1 212 ? 6.806 -8.386 7.444 1.00 84.75 212 GLN A N 1
ATOM 1666 C CA . GLN A 1 212 ? 5.985 -9.592 7.572 1.00 84.75 212 GLN A CA 1
ATOM 1667 C C . GLN A 1 212 ? 5.921 -10.105 9.021 1.00 84.75 212 GLN A C 1
ATOM 1669 O O . GLN A 1 212 ? 4.871 -10.567 9.469 1.00 84.75 212 GLN A O 1
ATOM 1674 N N . ASN A 1 213 ? 7.028 -10.036 9.766 1.00 93.31 213 ASN A N 1
ATOM 1675 C CA . ASN A 1 213 ? 7.039 -10.429 11.176 1.00 93.31 213 ASN A CA 1
ATOM 1676 C C . ASN A 1 213 ? 6.215 -9.475 12.046 1.00 93.31 213 ASN A C 1
ATOM 1678 O O . ASN A 1 213 ? 5.500 -9.946 12.931 1.00 93.31 213 ASN A O 1
ATOM 1682 N N . PHE A 1 214 ? 6.293 -8.168 11.787 1.00 92.06 214 PHE A N 1
ATOM 1683 C CA . PHE A 1 214 ? 5.500 -7.168 12.499 1.00 92.06 214 PHE A CA 1
ATOM 1684 C C . PHE A 1 214 ? 4.004 -7.370 12.240 1.00 92.06 214 PHE A C 1
ATOM 1686 O O . PHE A 1 214 ? 3.237 -7.539 13.185 1.00 92.06 214 PHE A O 1
ATOM 1693 N N . HIS A 1 215 ? 3.614 -7.530 10.974 1.00 87.94 215 HIS A N 1
ATOM 1694 C CA . HIS A 1 215 ? 2.233 -7.812 10.591 1.00 87.94 215 HIS A CA 1
ATOM 1695 C C . HIS A 1 215 ? 1.679 -9.090 11.249 1.00 87.94 215 HIS A C 1
ATOM 1697 O O . HIS A 1 215 ? 0.558 -9.109 11.757 1.00 87.94 215 HIS A O 1
ATOM 1703 N N . ASN A 1 216 ? 2.472 -10.168 11.299 1.00 91.19 216 ASN A N 1
ATOM 1704 C CA . ASN A 1 216 ? 2.072 -11.406 11.976 1.00 91.19 216 ASN A CA 1
ATOM 1705 C C . ASN A 1 216 ? 1.869 -11.214 13.490 1.00 91.19 216 ASN A C 1
ATOM 1707 O O . ASN A 1 216 ? 0.991 -11.848 14.081 1.00 91.19 216 ASN A O 1
ATOM 1711 N N . GLN A 1 217 ? 2.686 -10.369 14.124 1.00 94.00 217 GLN A N 1
ATOM 1712 C CA . GLN A 1 217 ? 2.567 -10.044 15.544 1.00 94.00 217 GLN A CA 1
ATOM 1713 C C . GLN A 1 217 ? 1.302 -9.219 15.814 1.00 94.00 217 GLN A C 1
ATOM 1715 O O . GLN A 1 217 ? 0.524 -9.585 16.695 1.00 94.00 217 GLN A O 1
ATOM 1720 N N . GLU A 1 218 ? 1.048 -8.178 15.020 1.00 89.81 218 GLU A N 1
ATOM 1721 C CA . GLU A 1 218 ? -0.174 -7.373 15.119 1.00 89.81 218 GLU A CA 1
ATOM 1722 C C . GLU A 1 218 ? -1.430 -8.223 14.911 1.00 89.81 218 GLU A C 1
ATOM 1724 O O . GLU A 1 218 ? -2.386 -8.124 15.678 1.00 89.81 218 GLU A O 1
ATOM 1729 N N . GLN A 1 219 ? -1.423 -9.128 13.927 1.00 91.38 219 GLN A N 1
ATOM 1730 C CA . GLN A 1 219 ? -2.559 -10.012 13.673 1.00 91.38 219 GLN A CA 1
ATOM 1731 C C . GLN A 1 219 ? -2.884 -10.891 14.890 1.00 91.38 219 GLN A C 1
ATOM 1733 O O . GLN A 1 219 ? -4.053 -11.100 15.218 1.00 91.38 219 GLN A O 1
ATOM 1738 N N . LYS A 1 220 ? -1.855 -11.368 15.597 1.00 95.06 220 LYS A N 1
ATOM 1739 C CA . LYS A 1 220 ? -2.024 -12.144 16.828 1.00 95.06 220 LYS A CA 1
ATOM 1740 C C . LYS A 1 220 ? -2.635 -11.306 17.954 1.00 95.06 220 LYS A C 1
ATOM 1742 O O . LYS A 1 220 ? -3.480 -11.812 18.688 1.00 95.06 220 LYS A O 1
ATOM 1747 N N . GLU A 1 221 ? -2.224 -10.048 18.091 1.00 95.62 221 GLU A N 1
ATOM 1748 C CA . GLU A 1 221 ? -2.788 -9.116 19.077 1.00 95.62 221 GLU A CA 1
ATOM 1749 C C . GLU A 1 221 ? -4.248 -8.774 18.757 1.00 95.62 221 GLU A C 1
ATOM 1751 O O . GLU A 1 221 ? -5.096 -8.773 19.649 1.00 95.62 221 GLU A O 1
ATOM 1756 N N . VAL A 1 222 ? -4.576 -8.583 17.478 1.00 94.00 222 VAL A N 1
ATOM 1757 C CA . VAL A 1 222 ? -5.956 -8.393 17.015 1.00 94.00 222 VAL A CA 1
ATOM 1758 C C . VAL A 1 222 ? -6.825 -9.607 17.345 1.00 94.00 222 VAL A C 1
ATOM 1760 O O . VAL A 1 222 ? -7.965 -9.444 17.783 1.00 94.00 222 VAL A O 1
ATOM 1763 N N . ASP A 1 223 ? -6.317 -10.822 17.151 1.00 95.19 223 ASP A N 1
ATOM 1764 C CA . ASP A 1 223 ? -7.071 -12.041 17.448 1.00 95.19 223 ASP A CA 1
ATOM 1765 C C . ASP A 1 223 ? -7.284 -12.240 18.961 1.00 95.19 223 ASP A C 1
ATOM 1767 O O . ASP A 1 223 ? -8.378 -12.637 19.375 1.00 95.19 223 ASP A O 1
ATOM 1771 N N . ASP A 1 224 ? -6.297 -11.891 19.794 1.00 97.31 224 ASP A N 1
ATOM 1772 C CA . ASP A 1 224 ? -6.440 -11.874 21.258 1.00 97.31 224 ASP A CA 1
ATOM 1773 C C . ASP A 1 224 ? -7.491 -10.847 21.714 1.00 97.31 224 ASP A C 1
ATOM 1775 O O . ASP A 1 224 ? -8.406 -11.169 22.480 1.00 97.31 224 ASP A O 1
ATOM 1779 N N . LEU A 1 225 ? -7.438 -9.630 21.163 1.00 96.19 225 LEU A N 1
ATOM 1780 C CA . LEU A 1 225 ? -8.418 -8.582 21.446 1.00 96.19 225 LEU A CA 1
ATOM 1781 C C . LEU A 1 225 ? -9.831 -8.985 21.022 1.00 96.19 225 LEU A C 1
ATOM 1783 O O . LEU A 1 225 ? -10.774 -8.784 21.789 1.00 96.19 225 LEU A O 1
ATOM 1787 N N . LYS A 1 226 ? -9.996 -9.603 19.846 1.00 97.19 226 LYS A N 1
ATOM 1788 C CA . LYS A 1 226 ? -11.293 -10.143 19.408 1.00 97.19 226 LYS A CA 1
ATOM 1789 C C . LYS A 1 226 ? -11.828 -11.173 20.394 1.00 97.19 226 LYS A C 1
ATOM 1791 O O . LYS A 1 226 ? -12.998 -11.102 20.763 1.00 97.19 226 LYS A O 1
ATOM 1796 N N . HIS A 1 227 ? -10.983 -12.098 20.851 1.00 96.75 227 HIS A N 1
ATOM 1797 C CA . HIS A 1 227 ? -11.391 -13.095 21.837 1.00 96.75 227 HIS A CA 1
ATOM 1798 C C . HIS A 1 227 ? -11.848 -12.442 23.149 1.00 96.75 227 HIS A C 1
ATOM 1800 O O . HIS A 1 227 ? -12.893 -12.804 23.696 1.00 96.75 227 HIS A O 1
ATOM 1806 N N . ARG A 1 228 ? -11.110 -11.431 23.619 1.00 96.12 228 ARG A N 1
ATOM 1807 C CA . ARG A 1 228 ? -11.451 -10.676 24.828 1.00 96.12 228 ARG A CA 1
ATOM 1808 C C . ARG A 1 228 ? -12.761 -9.898 24.685 1.00 96.12 228 ARG A C 1
ATOM 1810 O O . ARG A 1 228 ? -13.549 -9.890 25.628 1.00 96.12 228 ARG A O 1
ATOM 1817 N N . ILE A 1 229 ? -13.021 -9.293 23.525 1.00 96.44 229 ILE A N 1
ATOM 1818 C CA . ILE A 1 229 ? -14.296 -8.620 23.231 1.00 96.44 229 ILE A CA 1
ATOM 1819 C C . ILE A 1 229 ? -15.449 -9.624 23.289 1.00 96.44 229 ILE A C 1
ATOM 1821 O O . ILE A 1 229 ? -16.415 -9.376 24.003 1.00 96.44 229 ILE A O 1
ATOM 1825 N N . SER A 1 230 ? -15.326 -10.784 22.637 1.00 97.75 230 SER A N 1
ATOM 1826 C CA . SER A 1 230 ? -16.369 -11.820 22.688 1.00 97.75 230 SER A CA 1
ATOM 1827 C C . SER A 1 230 ? -16.643 -12.314 24.112 1.00 97.75 230 SER A C 1
ATOM 1829 O O . SER A 1 230 ? -17.792 -12.570 24.472 1.00 97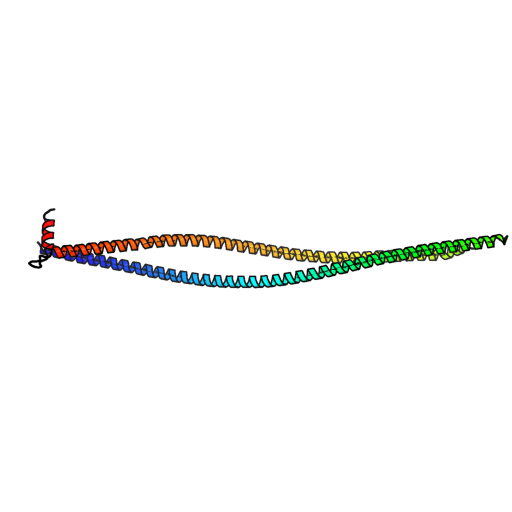.75 230 SER A O 1
ATOM 1831 N N . LEU A 1 231 ? -15.608 -12.428 24.951 1.00 97.50 231 LEU A N 1
ATOM 1832 C CA . LEU A 1 231 ? -15.785 -12.766 26.363 1.00 97.50 231 LEU A CA 1
ATOM 1833 C C . LEU A 1 231 ? -16.537 -11.659 27.114 1.00 97.50 231 LEU A C 1
ATOM 1835 O O . LEU A 1 231 ? -17.442 -11.951 27.894 1.00 97.50 231 LEU A O 1
ATOM 1839 N N . MET A 1 232 ? -16.182 -10.397 26.869 1.00 96.75 232 MET A N 1
ATOM 1840 C CA . MET A 1 232 ? -16.837 -9.247 27.489 1.00 96.75 232 MET A CA 1
ATOM 1841 C C . MET A 1 232 ? -18.312 -9.150 27.086 1.00 96.75 232 MET A C 1
ATOM 1843 O O . MET A 1 232 ? -19.157 -8.924 27.947 1.00 96.75 232 MET A O 1
ATOM 1847 N N . GLU A 1 233 ? -18.639 -9.404 25.818 1.00 96.38 233 GLU A N 1
ATOM 1848 C CA . GLU A 1 233 ? -20.021 -9.480 25.329 1.00 96.38 233 GLU A CA 1
ATOM 1849 C C . GLU A 1 233 ? -20.823 -10.569 26.057 1.00 96.38 233 GLU A C 1
ATOM 1851 O O . GLU A 1 233 ? -21.938 -10.311 26.509 1.00 96.38 233 GLU A O 1
ATOM 1856 N N . ALA A 1 234 ? -20.248 -11.762 26.245 1.00 95.50 234 ALA A N 1
ATOM 1857 C CA . ALA A 1 234 ? -20.901 -12.847 26.978 1.00 95.50 234 ALA A CA 1
ATOM 1858 C C . ALA A 1 234 ? -21.127 -12.506 28.462 1.00 95.50 234 ALA A C 1
ATOM 1860 O O . ALA A 1 234 ? -22.186 -12.804 29.015 1.00 95.50 234 ALA A O 1
ATOM 1861 N N . VAL A 1 235 ? -20.153 -11.853 29.108 1.00 92.94 235 VAL A N 1
ATOM 1862 C CA . VAL A 1 235 ? -20.281 -11.383 30.498 1.00 92.94 235 VAL A CA 1
ATOM 1863 C C . VAL A 1 235 ? -21.350 -10.299 30.613 1.00 92.94 235 VAL A C 1
ATOM 1865 O O . VAL A 1 235 ? -22.157 -10.344 31.538 1.00 92.94 235 VAL A O 1
ATOM 1868 N N . MET A 1 236 ? -21.388 -9.353 29.672 1.00 94.25 236 MET A N 1
ATOM 1869 C CA . MET A 1 236 ? -22.415 -8.313 29.622 1.00 94.25 236 MET A CA 1
ATOM 1870 C C . MET A 1 236 ? -23.816 -8.890 29.428 1.00 94.25 236 MET A C 1
ATOM 1872 O O . MET A 1 236 ? -24.773 -8.377 29.999 1.00 94.25 236 MET A O 1
ATOM 1876 N N . GLU A 1 237 ? -23.965 -9.937 28.622 1.00 95.31 237 GLU A N 1
ATOM 1877 C CA . GLU A 1 237 ? -25.267 -10.573 28.444 1.00 95.31 237 GLU A CA 1
ATOM 1878 C C . GLU A 1 237 ? -25.696 -11.320 29.714 1.00 95.31 237 GLU A C 1
ATOM 1880 O O . GLU A 1 237 ? -26.800 -11.106 30.211 1.00 95.31 237 GLU A O 1
ATOM 1885 N N . GLY A 1 238 ? -24.786 -12.086 30.326 1.00 91.44 238 GLY A N 1
ATOM 1886 C CA . GLY A 1 238 ? -25.053 -12.744 31.607 1.00 91.44 238 GLY A CA 1
ATOM 1887 C C . GLY A 1 238 ? -25.359 -11.759 32.744 1.00 91.44 238 GLY A C 1
ATOM 1888 O O . GLY A 1 238 ? -26.192 -12.044 33.605 1.00 91.44 238 GLY A O 1
ATOM 1889 N N . SER A 1 239 ? -24.734 -10.577 32.754 1.00 86.44 239 SER A N 1
ATOM 1890 C CA . SER A 1 239 ? -25.022 -9.552 33.763 1.00 86.44 239 SER A CA 1
ATOM 1891 C C . SER A 1 239 ? -26.399 -8.914 33.569 1.00 86.44 239 SER A C 1
ATOM 1893 O O . SER A 1 239 ? -27.095 -8.694 34.562 1.00 86.44 239 SER A O 1
ATOM 1895 N N . LYS A 1 240 ? -26.847 -8.698 32.323 1.00 91.12 240 LYS A N 1
ATOM 1896 C CA . LYS A 1 240 ? -28.229 -8.271 32.040 1.00 91.12 240 LYS A CA 1
ATOM 1897 C C . LYS A 1 240 ? -29.245 -9.299 32.525 1.00 91.12 240 LYS A C 1
ATOM 1899 O O . LYS A 1 240 ? -30.191 -8.916 33.208 1.00 91.12 240 LYS A O 1
ATOM 1904 N N . GLU A 1 241 ? -29.037 -10.586 32.233 1.00 88.44 241 GLU A N 1
ATOM 1905 C CA . GLU A 1 241 ? -29.924 -11.662 32.701 1.00 88.44 241 GLU A CA 1
ATOM 1906 C C . GLU A 1 241 ? -30.026 -11.678 34.237 1.00 88.44 241 GLU A C 1
ATOM 1908 O O . GLU A 1 241 ? -31.117 -11.765 34.808 1.00 88.44 241 GLU A O 1
ATOM 1913 N N . LEU A 1 242 ? -28.893 -11.525 34.931 1.00 85.25 242 LEU A N 1
ATOM 1914 C CA . LEU A 1 242 ? -28.865 -11.421 36.392 1.00 85.25 242 LEU A CA 1
ATOM 1915 C C . LEU A 1 242 ? -29.586 -10.167 36.904 1.00 85.25 242 LEU A C 1
ATOM 1917 O O . LEU A 1 242 ? -30.287 -10.235 37.918 1.00 85.25 242 LEU A O 1
ATOM 1921 N N . GLN A 1 243 ? -29.453 -9.035 36.215 1.00 84.19 243 GLN A N 1
ATOM 1922 C CA . GLN A 1 243 ? -30.136 -7.800 36.586 1.00 84.19 243 GLN A CA 1
ATOM 1923 C C . GLN A 1 243 ? -31.654 -7.898 36.378 1.00 84.19 243 GLN A C 1
ATOM 1925 O O . GLN A 1 243 ? -32.407 -7.428 37.230 1.00 84.19 243 GLN A O 1
ATOM 1930 N N . GLU A 1 244 ? -32.123 -8.573 35.325 1.00 82.00 244 GLU A N 1
ATOM 1931 C CA . GLU A 1 244 ? -33.546 -8.882 35.136 1.00 82.00 244 GLU A CA 1
ATOM 1932 C C . GLU A 1 244 ? -34.095 -9.770 36.263 1.00 82.00 244 GLU A C 1
ATOM 1934 O O . GLU A 1 244 ? -35.166 -9.494 36.815 1.00 82.00 244 GLU A O 1
ATOM 1939 N N . LEU A 1 245 ? -33.339 -10.788 36.688 1.00 78.81 245 LEU A N 1
ATOM 1940 C CA . LEU A 1 245 ? -33.703 -11.615 37.843 1.00 78.81 245 LEU A CA 1
ATOM 1941 C C . LEU A 1 245 ? -33.738 -10.807 39.150 1.00 78.81 245 LEU A C 1
ATOM 1943 O O . LEU A 1 245 ? -34.604 -11.041 39.996 1.00 78.81 245 LEU A O 1
ATOM 1947 N N . ALA A 1 246 ? -32.854 -9.820 39.310 1.00 68.06 246 ALA A N 1
ATOM 1948 C CA . ALA A 1 246 ? -32.831 -8.929 40.469 1.00 68.06 246 ALA A CA 1
ATOM 1949 C C . ALA A 1 246 ? -34.030 -7.957 40.533 1.00 68.06 246 ALA A C 1
ATOM 1951 O O . ALA A 1 246 ? -34.323 -7.422 41.606 1.00 68.06 246 ALA A O 1
ATOM 1952 N N . ILE A 1 247 ? -34.787 -7.776 39.443 1.00 68.00 247 ILE A N 1
ATOM 1953 C CA . ILE A 1 247 ? -36.057 -7.023 39.439 1.00 68.00 247 ILE A CA 1
ATOM 1954 C C . ILE A 1 247 ? -37.205 -7.865 40.035 1.00 68.00 247 ILE A C 1
ATOM 1956 O O . ILE A 1 247 ? -38.154 -7.325 40.616 1.00 68.00 247 ILE A O 1
ATOM 1960 N N . TYR A 1 248 ? -37.115 -9.198 39.981 1.00 60.53 248 TYR A N 1
ATOM 1961 C CA . TYR A 1 248 ? -38.146 -10.108 40.492 1.00 60.53 248 TYR A CA 1
ATOM 1962 C C . TYR A 1 248 ? -38.463 -9.926 41.999 1.00 60.53 248 TYR A C 1
ATOM 1964 O O . TYR A 1 248 ? -39.649 -9.834 42.342 1.00 60.53 248 TYR A O 1
ATOM 1972 N N . PRO A 1 249 ? -37.477 -9.749 42.908 1.00 58.56 249 PRO A N 1
ATOM 1973 C CA . PRO A 1 249 ? -37.705 -9.371 44.306 1.00 58.56 249 PRO A CA 1
ATOM 1974 C C . PRO A 1 249 ? -38.563 -8.113 44.499 1.00 58.56 249 PRO A C 1
ATOM 1976 O O . PRO A 1 249 ? -39.337 -8.041 45.456 1.00 58.56 249 PRO A O 1
ATOM 1979 N N . HIS A 1 250 ? -38.473 -7.132 43.595 1.00 59.94 250 HIS A N 1
ATOM 1980 C CA . HIS A 1 250 ? -39.265 -5.905 43.682 1.00 59.94 250 HIS A CA 1
ATOM 1981 C C . HIS A 1 250 ? -40.735 -6.147 43.329 1.00 59.94 250 HIS A C 1
ATOM 1983 O O . HIS A 1 250 ? -41.628 -5.616 43.992 1.00 59.94 250 HIS A O 1
ATOM 1989 N N . SER A 1 251 ? -41.010 -7.025 42.362 1.00 60.84 251 SER A N 1
ATOM 1990 C CA . SER A 1 251 ? -42.381 -7.437 42.033 1.00 60.84 251 SER A CA 1
ATOM 1991 C C . SER A 1 251 ? -43.049 -8.214 43.177 1.00 60.84 251 SER A C 1
ATOM 1993 O O . SER A 1 251 ? -44.203 -7.937 43.513 1.00 60.84 251 SER A O 1
ATOM 1995 N N . ILE A 1 252 ? -42.297 -9.095 43.851 1.00 64.88 252 ILE A N 1
ATOM 1996 C CA . ILE A 1 252 ? -42.761 -9.822 45.040 1.00 64.88 252 ILE A CA 1
ATOM 1997 C C . ILE A 1 252 ? -43.004 -8.840 46.188 1.00 64.88 252 ILE A C 1
ATOM 1999 O O . ILE A 1 252 ? -44.077 -8.851 46.777 1.00 64.88 252 ILE A O 1
ATOM 2003 N N . SER A 1 253 ? -42.061 -7.934 46.467 1.00 64.56 253 SER A N 1
ATOM 2004 C CA . SER A 1 253 ? -42.209 -6.907 47.507 1.00 64.56 253 SER A CA 1
ATOM 2005 C C . SER A 1 253 ? -43.448 -6.030 47.299 1.00 64.56 253 SER A C 1
ATOM 2007 O O . SER A 1 253 ? -44.135 -5.711 48.271 1.00 64.56 253 SER A O 1
ATOM 2009 N N . THR A 1 254 ? -43.754 -5.679 46.049 1.00 69.25 254 THR A N 1
ATOM 2010 C CA . THR A 1 254 ? -44.931 -4.872 45.689 1.00 69.25 254 THR A CA 1
ATOM 2011 C C . THR A 1 254 ? -46.236 -5.664 45.837 1.00 69.25 254 THR A C 1
ATOM 2013 O O . THR A 1 254 ? -47.274 -5.115 46.212 1.00 69.25 254 THR A O 1
ATOM 2016 N N . GLN A 1 255 ? -46.213 -6.971 45.559 1.00 73.38 255 GLN A N 1
ATOM 2017 C CA . GLN A 1 255 ? -47.352 -7.849 45.833 1.00 73.38 255 GLN A CA 1
ATOM 2018 C C . GLN A 1 255 ? -47.571 -8.045 47.335 1.00 73.38 255 GLN A C 1
ATOM 2020 O O . GLN A 1 255 ? -48.714 -7.975 47.781 1.00 73.38 255 GLN A O 1
ATOM 2025 N N . THR A 1 256 ? -46.507 -8.223 48.119 1.00 70.50 256 THR A N 1
ATOM 2026 C CA . THR A 1 256 ? -46.599 -8.382 49.575 1.00 70.50 256 THR A CA 1
ATOM 2027 C C . THR A 1 256 ? -47.202 -7.144 50.233 1.00 70.50 256 THR A C 1
ATOM 2029 O O . THR A 1 256 ? -48.157 -7.277 50.990 1.00 70.50 256 THR A O 1
ATOM 2032 N N . THR A 1 257 ? -46.748 -5.942 49.863 1.00 78.00 257 THR A N 1
ATOM 2033 C CA . THR A 1 257 ? -47.326 -4.681 50.376 1.00 78.00 257 THR A CA 1
ATOM 2034 C C . THR A 1 257 ? -48.800 -4.531 50.004 1.00 78.00 257 THR A C 1
ATOM 2036 O O . THR A 1 257 ? -49.618 -4.184 50.848 1.00 78.00 257 THR A O 1
ATOM 2039 N N . ARG A 1 258 ? -49.193 -4.887 48.773 1.00 81.25 258 ARG A N 1
ATOM 2040 C CA . ARG A 1 258 ? -50.615 -4.897 48.376 1.00 81.25 258 ARG A CA 1
ATOM 2041 C C . ARG A 1 258 ? -51.472 -5.853 49.212 1.00 81.25 258 ARG A C 1
ATOM 2043 O O . ARG A 1 258 ? -52.628 -5.537 49.507 1.00 81.25 258 ARG A O 1
ATOM 2050 N N . VAL A 1 259 ? -50.941 -7.025 49.556 1.00 81.25 259 VAL A N 1
ATOM 2051 C CA . VAL A 1 259 ? -51.632 -8.002 50.411 1.00 81.25 259 VAL A CA 1
ATOM 2052 C C . VAL A 1 259 ? -51.722 -7.493 51.854 1.00 81.25 259 VAL A C 1
ATOM 2054 O O . VAL A 1 259 ? -52.783 -7.592 52.469 1.00 81.25 259 VAL A O 1
ATOM 2057 N N . GLU A 1 260 ? -50.659 -6.887 52.378 1.00 85.62 260 GLU A N 1
ATOM 2058 C CA . GLU A 1 260 ? -50.646 -6.281 53.716 1.00 85.62 260 GLU A CA 1
ATOM 2059 C C . GLU A 1 260 ? -51.650 -5.122 53.832 1.00 85.62 260 GLU A C 1
ATOM 2061 O O . GLU A 1 260 ? -52.437 -5.083 54.780 1.00 85.62 260 GLU A O 1
ATOM 2066 N N . ASP A 1 261 ? -51.722 -4.233 52.839 1.00 87.31 261 ASP A N 1
ATOM 2067 C CA . ASP A 1 261 ? -52.682 -3.121 52.818 1.00 87.31 261 ASP A CA 1
ATOM 2068 C C . ASP A 1 261 ? -54.137 -3.614 52.795 1.00 87.31 261 ASP A C 1
ATOM 2070 O O . ASP A 1 261 ? -55.011 -3.088 53.496 1.00 87.31 261 ASP A O 1
ATOM 2074 N N . THR A 1 262 ? -54.419 -4.656 52.004 1.00 88.12 262 THR A N 1
ATOM 2075 C CA . THR A 1 262 ? -55.765 -5.248 51.945 1.00 88.12 262 THR A CA 1
ATOM 2076 C C . THR A 1 262 ? -56.139 -5.953 53.243 1.00 88.12 262 THR A C 1
ATOM 2078 O O . THR A 1 262 ? -57.280 -5.813 53.691 1.00 88.12 262 THR A O 1
ATOM 2081 N N . TYR A 1 263 ? -55.195 -6.651 53.877 1.00 86.38 263 TYR A N 1
ATOM 2082 C CA . TYR A 1 263 ? -55.398 -7.263 55.188 1.00 86.38 263 TYR A CA 1
ATOM 2083 C C . TYR A 1 263 ? -55.680 -6.207 56.264 1.00 86.38 263 TYR A C 1
ATOM 2085 O O . TYR A 1 263 ? -56.671 -6.312 56.985 1.00 86.38 263 TYR A O 1
ATOM 2093 N N . THR A 1 264 ? -54.887 -5.134 56.304 1.00 85.69 264 THR A N 1
ATOM 2094 C CA . THR A 1 264 ? -55.055 -4.033 57.265 1.00 85.69 264 THR A CA 1
ATOM 2095 C C . THR A 1 264 ? -56.415 -3.346 57.088 1.00 85.69 264 THR A C 1
ATOM 2097 O O . THR A 1 264 ? -57.161 -3.172 58.050 1.00 85.69 264 THR A O 1
ATOM 2100 N N . SER A 1 265 ? -56.824 -3.074 55.842 1.00 91.44 265 SER A N 1
ATOM 2101 C CA . SER A 1 265 ? -58.157 -2.531 55.534 1.00 91.44 265 SER A CA 1
ATOM 2102 C C . SER A 1 265 ? -59.300 -3.455 55.973 1.00 91.44 265 SER A C 1
ATOM 2104 O O . SER A 1 265 ? -60.370 -2.989 56.385 1.00 91.44 265 SER A O 1
ATOM 2106 N N . LEU A 1 266 ? -59.107 -4.773 55.868 1.00 88.19 266 LEU A N 1
ATOM 2107 C CA . LEU A 1 266 ? -60.087 -5.758 56.312 1.00 88.19 266 LEU A CA 1
ATOM 2108 C C . LEU A 1 266 ? -60.189 -5.784 57.841 1.00 88.19 266 LEU A C 1
ATOM 2110 O O . LEU A 1 266 ? -61.308 -5.781 58.359 1.00 88.19 266 LEU A O 1
ATOM 2114 N N . CYS A 1 267 ? -59.055 -5.754 58.545 1.00 82.25 267 CYS A N 1
ATOM 2115 C CA . CYS A 1 267 ? -58.996 -5.642 60.001 1.00 82.25 267 CYS A CA 1
ATOM 2116 C C . CYS A 1 267 ? -59.734 -4.394 60.493 1.00 82.25 267 CYS A C 1
ATOM 2118 O O . CYS A 1 267 ? -60.620 -4.519 61.335 1.00 82.25 267 CYS A O 1
ATOM 2120 N N . ASP A 1 268 ? -59.490 -3.229 59.890 1.00 85.50 268 ASP A N 1
ATOM 2121 C CA . ASP A 1 268 ? -60.183 -1.985 60.248 1.00 85.50 268 ASP A CA 1
ATOM 2122 C C . ASP A 1 268 ? -61.702 -2.077 60.037 1.00 85.50 268 ASP A C 1
ATOM 2124 O O . ASP A 1 268 ? -62.497 -1.596 60.849 1.00 85.50 268 ASP A O 1
ATOM 2128 N N . LYS A 1 269 ? -62.142 -2.695 58.933 1.00 88.19 269 LYS A N 1
ATOM 2129 C CA . LYS A 1 269 ? -63.572 -2.904 58.648 1.00 88.19 269 LYS A CA 1
ATOM 2130 C C . LYS A 1 269 ? -64.218 -3.872 59.632 1.00 88.19 269 LYS A C 1
ATOM 2132 O O . LYS A 1 269 ? -65.370 -3.661 60.011 1.00 88.19 269 LYS A O 1
ATOM 2137 N N . LEU A 1 270 ? -63.513 -4.935 60.010 1.00 82.88 270 LEU A N 1
ATOM 2138 C CA . LEU A 1 270 ? -63.984 -5.904 60.996 1.00 82.88 270 LEU A CA 1
ATOM 2139 C C . LEU A 1 270 ? -64.064 -5.269 62.380 1.00 82.88 270 LEU A C 1
ATOM 2141 O O . LEU A 1 270 ? -65.102 -5.382 63.025 1.00 82.88 270 LEU A O 1
ATOM 2145 N N . GLN A 1 271 ? -63.039 -4.522 62.785 1.00 81.62 271 GLN A N 1
ATOM 2146 C CA . GLN A 1 271 ? -63.022 -3.796 64.049 1.00 81.62 271 GLN A CA 1
ATOM 2147 C C . GLN A 1 271 ? -64.186 -2.802 64.126 1.00 81.62 271 GLN A C 1
ATOM 2149 O O . GLN A 1 271 ? -64.974 -2.847 65.065 1.00 81.62 271 GLN A O 1
ATOM 2154 N N . LYS A 1 272 ? -64.408 -1.996 63.078 1.00 83.88 272 LYS A N 1
ATOM 2155 C CA . LYS A 1 272 ? -65.561 -1.078 63.005 1.00 83.88 272 LYS A CA 1
ATOM 2156 C C . LYS A 1 272 ? -66.917 -1.784 63.085 1.00 83.88 272 LYS A C 1
ATOM 2158 O O . LYS A 1 272 ? -67.869 -1.196 63.583 1.00 83.88 272 LYS A O 1
ATOM 2163 N N . LYS A 1 273 ? -67.026 -3.026 62.599 1.00 82.69 273 LYS A N 1
ATOM 2164 C CA . LYS A 1 273 ? -68.249 -3.841 62.722 1.00 82.69 273 LYS A CA 1
ATOM 2165 C C . LYS A 1 273 ? -68.412 -4.489 64.098 1.00 82.69 273 LYS A C 1
ATOM 2167 O O . LYS A 1 273 ? -69.524 -4.890 64.430 1.00 82.69 273 LYS A O 1
ATOM 2172 N N . CYS A 1 274 ? -67.334 -4.616 64.867 1.00 75.25 274 CYS A N 1
ATOM 2173 C CA . CYS A 1 274 ? -67.361 -5.199 66.205 1.00 75.25 274 CYS A CA 1
ATOM 2174 C C . CYS A 1 274 ? -67.676 -4.169 67.297 1.00 75.25 274 CYS A C 1
ATOM 2176 O O . CYS A 1 274 ? -68.063 -4.566 68.392 1.00 75.25 274 CYS A O 1
ATOM 2178 N N . ILE A 1 275 ? -67.601 -2.869 67.009 1.00 77.88 275 ILE A N 1
ATOM 2179 C CA . ILE A 1 275 ? -68.015 -1.822 67.950 1.00 77.88 275 ILE A CA 1
ATOM 2180 C C . ILE A 1 275 ? -69.546 -1.793 68.046 1.00 77.88 275 ILE A C 1
ATOM 2182 O O . ILE A 1 275 ? -70.252 -1.658 67.045 1.00 77.88 275 ILE A O 1
ATOM 2186 N N . CYS A 1 276 ? -70.075 -1.941 69.263 1.00 75.81 276 CYS A N 1
ATOM 2187 C CA . CYS A 1 276 ? -71.509 -1.871 69.521 1.00 75.81 276 CYS A CA 1
ATOM 2188 C C . CYS A 1 276 ? -72.015 -0.422 69.380 1.00 75.81 276 CYS A C 1
ATOM 2190 O O . CYS A 1 276 ? -71.648 0.416 70.204 1.00 75.81 276 CYS A O 1
ATOM 2192 N N . PRO A 1 277 ? -72.928 -0.103 68.445 1.00 73.94 277 PRO A N 1
ATOM 2193 C CA . PRO A 1 277 ? -73.370 1.277 68.216 1.00 73.94 277 PRO A CA 1
ATOM 2194 C C . PRO A 1 277 ? -74.168 1.888 69.381 1.00 73.94 277 PRO A C 1
ATOM 2196 O O . PRO A 1 277 ? -74.436 3.085 69.380 1.00 73.94 277 PRO A O 1
ATOM 2199 N N . SER A 1 278 ? -74.584 1.085 70.366 1.00 75.31 278 SER A N 1
ATOM 2200 C CA . SER A 1 278 ? -75.368 1.549 71.518 1.00 75.31 278 SER A CA 1
ATOM 2201 C C . SER A 1 278 ? -74.536 1.833 72.767 1.00 75.31 278 SER A C 1
ATOM 2203 O O . SER A 1 278 ? -75.017 2.536 73.651 1.00 75.31 278 SER A O 1
ATOM 2205 N N . CYS A 1 279 ? -73.325 1.281 72.875 1.00 83.38 279 CYS A N 1
ATOM 2206 C CA . CYS A 1 279 ? -72.489 1.444 74.069 1.00 83.38 279 CYS A CA 1
ATOM 2207 C C . CYS A 1 279 ? -71.004 1.680 73.771 1.00 83.38 279 CYS A C 1
ATOM 2209 O O . CYS A 1 279 ? -70.221 1.744 74.714 1.00 83.38 279 CYS A O 1
ATOM 2211 N N . ASP A 1 280 ? -70.620 1.774 72.493 1.00 75.25 280 ASP A N 1
ATOM 2212 C CA . ASP A 1 280 ? -69.247 1.990 72.004 1.00 75.25 280 ASP A CA 1
ATOM 2213 C C . ASP A 1 280 ? -68.206 0.990 72.540 1.00 75.25 280 ASP A C 1
ATOM 2215 O O . ASP A 1 280 ? -66.998 1.192 72.450 1.00 75.25 280 ASP A O 1
ATOM 2219 N N . CYS A 1 281 ? -68.673 -0.130 73.090 1.00 74.81 281 CYS A N 1
ATOM 2220 C CA . CYS A 1 281 ? -67.810 -1.193 73.578 1.00 74.81 281 CYS A CA 1
ATOM 2221 C C . CYS A 1 281 ? -67.365 -2.056 72.391 1.00 74.81 281 CYS A C 1
ATOM 2223 O O . CYS A 1 281 ? -68.191 -2.433 71.551 1.00 74.81 281 CYS A O 1
ATOM 2225 N N . ASP A 1 282 ? -66.072 -2.377 72.329 1.00 74.81 282 ASP A N 1
ATOM 2226 C CA . ASP A 1 282 ? -65.512 -3.262 71.308 1.00 74.81 282 ASP A CA 1
ATOM 2227 C C . ASP A 1 282 ? -65.867 -4.724 71.630 1.00 74.81 282 ASP A C 1
ATOM 2229 O O . ASP A 1 282 ? -65.398 -5.300 72.612 1.00 74.81 282 ASP A O 1
ATOM 2233 N N . ASN A 1 283 ? -66.729 -5.340 70.816 1.00 70.44 283 ASN A N 1
ATOM 2234 C CA . ASN A 1 283 ? -67.162 -6.724 71.020 1.00 70.44 283 ASN A CA 1
ATOM 2235 C C . ASN A 1 283 ? -66.128 -7.762 70.538 1.00 70.44 283 ASN A C 1
ATOM 2237 O O . ASN A 1 283 ? -66.402 -8.963 70.632 1.00 70.44 283 ASN A O 1
ATOM 2241 N N . MET A 1 284 ? -64.959 -7.345 70.027 1.00 67.31 284 MET A N 1
ATOM 2242 C CA . MET A 1 284 ? -63.887 -8.260 69.594 1.00 67.31 284 MET A CA 1
ATOM 2243 C C . MET A 1 284 ? -63.468 -9.249 70.695 1.00 67.31 284 MET A C 1
ATOM 2245 O O . MET A 1 284 ? -63.283 -10.435 70.416 1.00 67.31 284 MET A O 1
ATOM 2249 N N . GLU A 1 285 ? -63.409 -8.808 71.956 1.00 63.19 285 GLU A N 1
ATOM 2250 C CA . GLU A 1 285 ? -63.063 -9.668 73.102 1.00 63.19 285 GLU A CA 1
ATOM 2251 C C . GLU A 1 285 ? -64.117 -10.760 73.372 1.00 63.19 285 GLU A C 1
ATOM 2253 O O . GLU A 1 285 ? -63.784 -11.886 73.748 1.00 63.19 285 GLU A O 1
ATOM 2258 N N . MET A 1 286 ? -65.398 -10.464 73.127 1.00 61.34 286 MET A N 1
ATOM 2259 C CA . MET A 1 286 ? -66.498 -11.419 73.313 1.00 61.34 286 MET A CA 1
ATOM 2260 C C . MET A 1 286 ? -66.519 -12.495 72.218 1.00 61.34 286 MET A C 1
ATOM 2262 O O . MET A 1 286 ? -66.832 -13.650 72.506 1.00 61.34 286 MET A O 1
ATOM 2266 N N . LEU A 1 287 ? -66.147 -12.153 70.979 1.00 60.44 287 LEU A N 1
ATOM 2267 C CA . LEU A 1 287 ? -66.060 -13.105 69.862 1.00 60.44 287 LEU A CA 1
ATOM 2268 C C . LEU A 1 287 ? -64.885 -14.085 70.011 1.00 60.44 287 LEU A C 1
ATOM 2270 O O . LEU A 1 287 ? -65.052 -15.276 69.733 1.00 60.44 287 LEU A O 1
ATOM 2274 N N . GLY A 1 288 ? -63.736 -13.627 70.524 1.00 62.03 288 GLY A N 1
ATOM 2275 C CA . GLY A 1 288 ? -62.594 -14.500 70.834 1.00 62.03 288 GLY A CA 1
ATOM 2276 C C . GLY A 1 288 ? -62.945 -15.609 71.837 1.00 62.03 288 GLY A C 1
ATOM 2277 O O . GLY A 1 288 ? -62.524 -16.757 71.681 1.00 62.03 288 GLY A O 1
ATOM 2278 N N . GLY A 1 289 ? -63.813 -15.304 72.809 1.00 58.75 289 GLY A N 1
ATOM 2279 C CA . GLY A 1 289 ? -64.304 -16.272 73.795 1.00 58.75 289 GLY A CA 1
ATOM 2280 C C . GLY A 1 289 ? -65.318 -17.301 73.267 1.00 58.75 289 GLY A C 1
ATOM 2281 O O . GLY A 1 289 ? -65.508 -18.342 73.901 1.00 58.75 289 GLY A O 1
ATOM 2282 N N . VAL A 1 290 ? -65.968 -17.049 72.124 1.00 57.78 290 VAL A N 1
ATOM 2283 C CA . VAL A 1 290 ? -66.939 -17.975 71.500 1.00 57.78 290 VAL A CA 1
ATOM 2284 C C . VAL A 1 290 ? -66.233 -19.001 70.604 1.00 57.78 290 VAL A C 1
ATOM 2286 O O . VAL A 1 290 ? -66.594 -20.180 70.615 1.00 57.78 290 VAL A O 1
ATOM 2289 N N . LEU A 1 291 ? -65.179 -18.592 69.891 1.00 54.00 291 LEU A N 1
ATOM 2290 C CA . LEU A 1 291 ? -64.398 -19.489 69.027 1.00 54.00 291 LEU A CA 1
ATOM 2291 C C . LEU A 1 291 ? -63.529 -20.476 69.825 1.00 54.00 291 LEU A C 1
ATOM 2293 O O . LEU A 1 291 ? -63.402 -21.632 69.437 1.00 54.00 291 LEU A O 1
ATOM 2297 N N . GLN A 1 292 ? -63.016 -20.085 70.997 1.00 54.12 292 GLN A N 1
ATOM 2298 C CA . GLN A 1 292 ? -62.281 -21.001 71.886 1.00 54.12 292 GLN A CA 1
ATOM 2299 C C . GLN A 1 292 ? -63.149 -22.083 72.550 1.00 54.12 292 GLN A C 1
ATOM 2301 O O . GLN A 1 292 ? -62.610 -23.026 73.119 1.00 54.12 292 GLN A O 1
ATOM 2306 N N . LYS A 1 293 ? -64.482 -21.965 72.499 1.00 53.38 293 LYS A N 1
ATOM 2307 C CA . LYS A 1 293 ? -65.419 -22.959 73.052 1.00 53.38 293 LYS A CA 1
ATOM 2308 C C . LYS A 1 293 ? -65.920 -23.982 72.027 1.00 53.38 293 LYS A C 1
ATOM 2310 O O . LYS A 1 293 ? -66.722 -24.837 72.389 1.00 53.38 293 LYS A O 1
ATOM 2315 N N . SER A 1 294 ? -65.500 -23.872 70.767 1.00 52.75 294 SER A N 1
ATOM 2316 C CA . SER A 1 294 ? -65.959 -24.724 69.660 1.00 52.75 294 SER A CA 1
ATOM 2317 C C . SER A 1 294 ? -64.863 -25.620 69.052 1.00 52.75 294 SER A C 1
ATOM 2319 O O . SER A 1 294 ? -65.121 -26.285 68.051 1.00 52.75 294 SER A O 1
ATOM 2321 N N . SER A 1 295 ? -63.688 -25.702 69.692 1.00 43.34 295 SER A N 1
ATOM 2322 C CA . SER A 1 295 ? -62.668 -26.748 69.494 1.00 43.34 295 SER A CA 1
ATOM 2323 C C . SER A 1 295 ? -62.469 -27.542 70.779 1.00 43.34 295 SER A C 1
ATOM 2325 O O . SER A 1 295 ? -61.940 -28.668 70.651 1.00 43.34 295 SER A O 1
#

Foldseek 3Di:
DVVVVVVVVVVVVVVVVVVVVVVVVVVVVVVVVVVVVVVVVVVVVVVVVVVVVVVVVVVVVVVVVVVVVVVVVVVVVVVVVVVVVVVVVVVVVVVVVVVVVVVVVVVVVVVVVVVVVVVVVVVVVVVVVVVVVVVVVVVPDDDDDDPDDPVVVVVVCVVVVVVVVVVVVVVVVVVVVVVVVVVVVVVVVVVVVVVVVVVVVVVVVVVVVVVVVVVVVVVVVVVVVVVVVVVVVVVVVVVVVVVVVVCVVVVVVVVVVVVVVVVVVVVVVVQVVQQDPVPRDRNPVVVVVVVVVPD

Organism: NCBI:txid3103831